Protein AF-A0ABD0W8D2-F1 (afdb_monomer)

Mean predicted aligned error: 16.8 Å

Foldseek 3Di:
DPPVQVVQWDQDPVRDIGGHPDDQVPFAKDWDWDAPDPPGDTDDDIDIDTDDDFDQKAKFKAFPVRHTDDDDPFWDWDDPDRQEIEIEGADDPVLAQGKMKMFIAGPNHTPDIDIDGDHDPPDDDDDDPDDDDDDDDDDDDDDDDDDDDPDPCVVVVVVVVVVVVVVCVVVVVVDDDDPDPPDDDHRHYYYHYDYD

Organism: Umbra pygmaea (NCBI:txid75934)

Solvent-accessible surface area (backbone atoms only — not comparable to full-atom values): 12872 Å² total; per-residue (Å²): 132,63,77,76,60,62,77,33,52,44,75,45,97,85,74,44,80,45,71,54,87,79,48,70,86,70,40,43,84,43,73,48,76,45,56,87,43,100,88,48,69,73,44,81,71,79,47,80,44,76,44,84,63,82,77,55,52,36,66,45,49,22,43,84,87,67,45,74,64,64,76,54,99,53,31,45,70,47,71,86,54,52,49,30,40,38,41,39,35,55,79,54,87,87,46,52,70,37,56,41,35,42,33,40,24,42,76,86,39,82,74,50,74,50,79,45,66,47,75,55,97,88,70,87,80,88,85,89,82,81,91,74,90,81,82,84,82,84,81,84,84,85,83,82,85,82,88,72,88,89,81,74,59,73,71,56,55,55,54,53,50,54,54,48,51,53,50,49,61,57,46,69,74,71,56,78,83,74,77,79,77,81,75,84,74,77,72,46,80,45,80,45,79,49,84,132

Sequence (196 aa):
MNSQRAGKLKVGSDCSLHVIDVSVEDAGLYTCKQYLTVDGPQYGGDANVYLSVLTNVSLLWVDEAGRKLQRDSRFQVTKTSYCDITLTVTLQREDNNRKWTCQLINNGNKETSIDYTFMGPGSTSSTATQDMPYTSTSYTVNNNVAELPISRIMLFVTLTIMVAIVTITTTMRNQPYKSLHSQAEACVIELQVLDE

Nearest PDB structures (foldseek):
  1a7b-assembly1_A  TM=8.077E-01  e=1.470E-02  Rattus norvegicus
  1cdc-assembly1_A  TM=7.759E-01  e=5.507E-02  Rattus norvegicus
  4wvr-assembly2_B  TM=5.125E-01  e=1.839E-01  Drosophila melanogaster
  4jkl-assembly1_A  TM=3.789E-01  e=3.880E-01  Streptococcus agalactiae 2603V/R
  6c13-assembly1_A  TM=3.216E-01  e=1.630E+00  Mus musculus

Radius of gyration: 26.93 Å; Cα contacts (8 Å, |Δi|>4): 222; chains: 1; bounding box: 54×66×57 Å

InterPro domains:
  IPR013783 Immunoglobulin-like fold [G3DSA:2.60.40.10] (1-61)
  IPR036179 Immunoglobulin-like domain superfamily [SSF48726] (11-53)

pLDDT: mean 73.12, std 20.44, range [26.45, 93.94]

Secondary structure (DSSP, 8-state):
--HHHHTTEEE-TTS-EEESS--GGG-EEEEE--BSSTTSPBPSPPEEEEEP---SEEEEEE-TTSPBP---SSEEEEEEETTEEEEEEE--GGGTT-EEEEEEEETTEEEEEEEEE---TT---------------PPP---------TTSSHHHHHHHHHHHHHHHHHHTTT----------PPPEEEEEEEP-

Structure (mmCIF, N/CA/C/O backbone):
data_AF-A0ABD0W8D2-F1
#
_entry.id   AF-A0ABD0W8D2-F1
#
loop_
_atom_site.group_PDB
_atom_site.id
_atom_site.type_symbol
_atom_site.label_atom_id
_atom_site.label_alt_id
_atom_site.label_comp_id
_atom_site.label_asym_id
_atom_site.label_entity_id
_atom_site.label_seq_id
_atom_site.pdbx_PDB_ins_code
_atom_site.Cartn_x
_atom_site.Cartn_y
_atom_site.Cartn_z
_atom_site.occupancy
_atom_site.B_iso_or_equiv
_atom_site.auth_seq_id
_atom_site.auth_comp_id
_atom_site.auth_asym_id
_atom_site.auth_atom_id
_atom_site.pdbx_PDB_model_num
ATOM 1 N N . MET A 1 1 ? -26.239 -0.070 16.180 1.00 48.75 1 MET A N 1
ATOM 2 C CA . MET A 1 1 ? -25.010 -0.828 15.852 1.00 48.75 1 MET A CA 1
ATOM 3 C C . MET A 1 1 ? -25.437 -2.242 15.485 1.00 48.75 1 MET A C 1
ATOM 5 O O . MET A 1 1 ? -26.190 -2.823 16.254 1.00 48.75 1 MET A O 1
ATOM 9 N N . ASN A 1 2 ? -25.086 -2.752 14.301 1.00 52.50 2 ASN A N 1
ATOM 10 C CA . ASN A 1 2 ? -25.491 -4.102 13.886 1.00 52.50 2 ASN A CA 1
ATOM 11 C C . ASN A 1 2 ? -24.820 -5.138 14.811 1.00 52.50 2 ASN A C 1
ATOM 13 O O . ASN A 1 2 ? -23.625 -5.015 15.081 1.00 52.50 2 ASN A O 1
ATOM 17 N N . SER A 1 3 ? -25.572 -6.116 15.324 1.00 59.72 3 SER A N 1
ATOM 18 C CA . SER A 1 3 ? -25.115 -7.056 16.366 1.00 59.72 3 SER A CA 1
ATOM 19 C C . SER A 1 3 ? -23.843 -7.820 15.967 1.00 59.72 3 SER A C 1
ATOM 21 O O . SER A 1 3 ? -22.984 -8.058 16.812 1.00 59.72 3 SER A O 1
ATOM 23 N N . GLN A 1 4 ? -23.659 -8.093 14.671 1.00 59.38 4 GLN A N 1
ATOM 24 C CA . GLN A 1 4 ? -22.452 -8.741 14.146 1.00 59.38 4 GLN A CA 1
ATOM 25 C C . GLN A 1 4 ? -21.186 -7.868 14.229 1.00 59.38 4 GLN A C 1
ATOM 27 O O . GLN A 1 4 ? -20.097 -8.394 14.439 1.00 59.38 4 GLN A O 1
ATOM 32 N N . ARG A 1 5 ? -21.307 -6.535 14.144 1.00 61.75 5 ARG A N 1
ATOM 33 C CA . ARG A 1 5 ? -20.157 -5.610 14.202 1.00 61.75 5 ARG A CA 1
ATOM 34 C C . ARG A 1 5 ? -19.599 -5.462 15.621 1.00 61.75 5 ARG A C 1
ATOM 36 O O . ARG A 1 5 ? -18.409 -5.229 15.794 1.00 61.75 5 ARG A O 1
ATOM 43 N N . ALA A 1 6 ? -20.444 -5.631 16.640 1.00 62.91 6 ALA A N 1
ATOM 44 C CA . ALA A 1 6 ? -20.042 -5.503 18.041 1.00 62.91 6 ALA A CA 1
ATOM 45 C C . ALA A 1 6 ? -19.114 -6.640 18.512 1.00 62.91 6 ALA A C 1
ATOM 47 O O . ALA A 1 6 ? -18.296 -6.420 19.395 1.00 62.91 6 ALA A O 1
ATOM 48 N N . GLY A 1 7 ? -19.201 -7.834 17.911 1.00 77.38 7 GLY A N 1
ATOM 49 C CA . GLY A 1 7 ? -18.345 -8.973 18.274 1.00 77.38 7 GLY A CA 1
ATOM 50 C C . GLY A 1 7 ? -16.909 -8.889 17.740 1.00 77.38 7 GLY A C 1
ATOM 51 O O . GLY A 1 7 ? -16.015 -9.536 18.283 1.00 77.38 7 GLY A O 1
ATOM 52 N N . LYS A 1 8 ? -16.681 -8.087 16.692 1.00 87.31 8 LYS A N 1
ATOM 53 C CA . LYS A 1 8 ? -15.384 -7.957 16.007 1.00 87.31 8 LYS A CA 1
ATOM 54 C C . LYS A 1 8 ? -14.502 -6.845 16.576 1.00 87.31 8 LYS A C 1
ATOM 56 O O . LYS A 1 8 ? -13.291 -6.874 16.384 1.00 87.31 8 LYS A O 1
ATOM 61 N N . LEU A 1 9 ? -15.095 -5.864 17.255 1.00 89.00 9 LEU A N 1
ATOM 62 C CA . LEU A 1 9 ? -14.401 -4.686 17.774 1.00 89.00 9 LEU A CA 1
ATOM 63 C C . LEU A 1 9 ? -14.100 -4.852 19.263 1.00 89.00 9 LEU A C 1
ATOM 65 O O . LEU A 1 9 ? -14.994 -5.160 20.050 1.00 89.00 9 LEU A O 1
ATOM 69 N N . LYS A 1 10 ? -12.851 -4.610 19.661 1.00 89.94 10 LYS A N 1
ATOM 70 C CA . LYS A 1 10 ? -12.428 -4.608 21.066 1.00 89.94 10 LYS A CA 1
ATOM 71 C C . LYS A 1 10 ? -11.557 -3.398 21.344 1.00 89.94 10 LYS A C 1
ATOM 73 O O . LYS A 1 10 ? -10.687 -3.079 20.545 1.00 89.94 10 LYS A O 1
ATOM 78 N N . VAL A 1 11 ? -11.767 -2.754 22.485 1.00 88.06 11 VAL A N 1
ATOM 79 C CA . VAL A 1 11 ? -10.873 -1.696 22.963 1.00 88.06 11 VAL A CA 1
ATOM 80 C C . VAL A 1 11 ? -9.887 -2.319 23.946 1.00 88.06 11 VAL A C 1
ATOM 82 O O . VAL A 1 11 ? -10.301 -2.979 24.901 1.00 88.06 11 VAL A O 1
ATOM 85 N N . GLY A 1 12 ? -8.596 -2.167 23.662 1.00 86.75 12 GLY A N 1
ATOM 86 C CA . GLY A 1 12 ? -7.497 -2.599 24.514 1.00 86.75 12 GLY A CA 1
ATOM 87 C C . GLY A 1 12 ? -7.351 -1.713 25.751 1.00 86.75 12 GLY A C 1
ATOM 88 O O . GLY A 1 12 ? -7.863 -0.595 25.813 1.00 86.75 12 GLY A O 1
ATOM 89 N N . SER A 1 13 ? -6.628 -2.206 26.756 1.00 87.12 13 SER A N 1
ATOM 90 C CA . SER A 1 13 ? -6.343 -1.450 27.986 1.00 87.12 13 SER A CA 1
ATOM 91 C C . SER A 1 13 ? -5.437 -0.235 27.759 1.00 87.12 13 SER A C 1
ATOM 93 O O . SER A 1 13 ? -5.390 0.659 28.595 1.00 87.12 13 SER A O 1
ATOM 95 N N . ASP A 1 14 ? -4.714 -0.212 26.642 1.00 86.62 14 ASP A N 1
ATOM 96 C CA . ASP A 1 14 ? -3.885 0.893 26.155 1.00 86.62 14 ASP A CA 1
ATOM 97 C C . ASP A 1 14 ? -4.671 1.886 25.275 1.00 86.62 14 ASP A C 1
ATOM 99 O O . ASP A 1 14 ? -4.074 2.723 24.602 1.00 86.62 14 ASP A O 1
ATOM 103 N N . CYS A 1 15 ? -6.006 1.791 25.265 1.00 81.50 15 CYS A N 1
ATOM 104 C CA . CYS A 1 15 ? -6.906 2.579 24.420 1.00 81.50 15 CYS A CA 1
ATOM 105 C C . CYS A 1 15 ? -6.742 2.330 22.910 1.00 81.50 15 CYS A C 1
ATOM 107 O O . CYS A 1 15 ? -7.216 3.132 22.101 1.00 81.50 15 CYS A O 1
ATOM 109 N N . SER A 1 16 ? -6.122 1.219 22.507 1.00 87.81 16 SER A N 1
ATOM 110 C CA . SER A 1 16 ? -6.095 0.804 21.105 1.00 87.81 16 SER A CA 1
ATOM 111 C C . SER A 1 16 ? -7.428 0.169 20.687 1.00 87.81 16 SER A C 1
ATOM 113 O O . SER A 1 16 ? -8.085 -0.530 21.460 1.00 87.81 16 SER A O 1
ATOM 115 N N . LEU A 1 17 ? -7.865 0.419 19.450 1.00 89.62 17 LEU A N 1
ATOM 116 C CA . LEU A 1 17 ? -9.017 -0.269 18.867 1.00 89.62 17 LEU A CA 1
ATOM 117 C C . LEU A 1 17 ? -8.529 -1.472 18.059 1.00 89.62 17 LEU A C 1
ATOM 119 O O . LEU A 1 17 ? -7.909 -1.319 17.010 1.00 89.62 17 LEU A O 1
ATOM 123 N N . HIS A 1 18 ? -8.864 -2.670 18.519 1.00 91.06 18 HIS A N 1
ATOM 124 C CA . HIS A 1 18 ? -8.633 -3.913 17.800 1.00 91.06 18 HIS A CA 1
ATOM 125 C C . HIS A 1 18 ? -9.859 -4.277 16.962 1.00 91.06 18 HIS A C 1
ATOM 127 O O . HIS A 1 18 ? -10.974 -4.388 17.480 1.00 91.06 18 HIS A O 1
ATOM 133 N N . VAL A 1 19 ? -9.636 -4.520 15.672 1.00 90.94 19 VAL A N 1
ATOM 134 C CA . VAL A 1 19 ? -10.636 -5.053 14.741 1.00 90.94 19 VAL A CA 1
ATOM 135 C C . VAL A 1 19 ? -10.224 -6.477 14.379 1.00 90.94 19 VAL A C 1
ATOM 137 O O . VAL A 1 19 ? -9.160 -6.692 13.806 1.00 90.94 19 VAL A O 1
ATOM 140 N N . ILE A 1 20 ? -11.037 -7.457 14.761 1.00 89.69 20 ILE A N 1
ATOM 141 C CA . ILE A 1 20 ? -10.780 -8.883 14.532 1.00 89.69 20 ILE A CA 1
ATOM 142 C C . ILE A 1 20 ? -11.425 -9.297 13.208 1.00 89.69 20 ILE A C 1
ATOM 144 O O . ILE A 1 20 ? -12.552 -8.889 12.928 1.00 89.69 20 ILE A O 1
ATOM 148 N N . ASP A 1 21 ? -10.723 -10.117 12.420 1.00 86.88 21 ASP A N 1
ATOM 149 C CA . ASP A 1 21 ? -1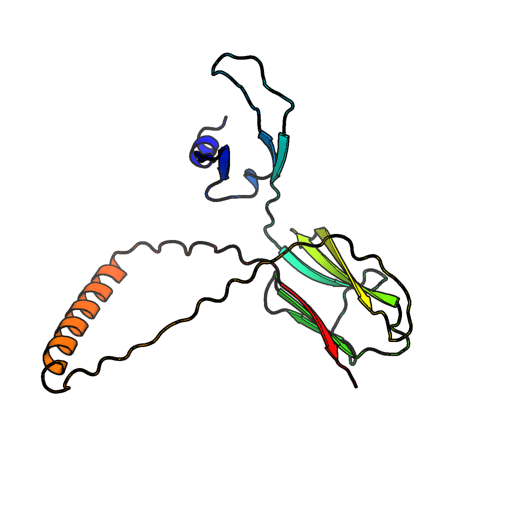1.178 -10.636 11.122 1.00 86.88 21 ASP A CA 1
ATOM 150 C C . ASP A 1 21 ? -11.655 -9.521 10.177 1.00 86.88 21 ASP A C 1
ATOM 152 O O . ASP A 1 21 ? -12.814 -9.468 9.752 1.00 86.88 21 ASP A O 1
ATOM 156 N N . VAL A 1 22 ? -10.748 -8.581 9.896 1.00 87.62 22 VAL A N 1
ATOM 157 C CA . VAL A 1 22 ? -11.005 -7.396 9.068 1.00 87.62 22 VAL A CA 1
ATOM 158 C C . VAL A 1 22 ? -11.510 -7.793 7.677 1.00 87.62 22 VAL A C 1
ATOM 160 O O . VAL A 1 22 ? -10.933 -8.642 7.002 1.00 87.62 22 VAL A O 1
ATOM 163 N N . SER A 1 23 ? -12.581 -7.137 7.237 1.00 87.69 23 SER A N 1
ATOM 164 C CA . SER A 1 23 ? -13.208 -7.297 5.924 1.00 87.69 23 SER A CA 1
ATOM 165 C C . SER A 1 23 ? -13.458 -5.938 5.267 1.00 87.69 23 SER A C 1
ATOM 167 O O . SER A 1 23 ? -13.378 -4.900 5.922 1.00 87.69 23 SER A O 1
ATOM 169 N N . VAL A 1 24 ? -13.814 -5.926 3.980 1.00 87.56 24 VAL A N 1
ATOM 170 C CA . VAL A 1 24 ? -14.140 -4.679 3.258 1.00 87.56 24 VAL A CA 1
ATOM 171 C C . VAL A 1 24 ? -15.301 -3.899 3.879 1.00 87.56 24 VAL A C 1
ATOM 173 O O . VAL A 1 24 ? -15.361 -2.685 3.729 1.00 87.56 24 VAL A O 1
ATOM 176 N N . GLU A 1 25 ? -16.197 -4.570 4.606 1.00 87.94 25 GLU A N 1
ATOM 177 C CA . GLU A 1 25 ? -17.323 -3.932 5.300 1.00 87.94 25 GLU A CA 1
ATOM 178 C C . GLU A 1 25 ? -16.893 -3.167 6.558 1.00 87.94 25 GLU A C 1
ATOM 180 O O . GLU A 1 25 ? -17.631 -2.316 7.057 1.00 87.94 25 GLU A O 1
ATOM 185 N N . ASP A 1 26 ? -15.702 -3.465 7.083 1.00 89.56 26 ASP A N 1
ATOM 186 C CA . ASP A 1 26 ? -15.136 -2.761 8.230 1.00 89.56 26 ASP A CA 1
ATOM 187 C C . ASP A 1 26 ? -14.426 -1.466 7.807 1.00 89.56 26 ASP A C 1
ATOM 189 O O . ASP A 1 26 ? -14.161 -0.616 8.653 1.00 89.56 26 ASP A O 1
ATOM 193 N N . ALA A 1 27 ? -14.144 -1.283 6.512 1.00 90.00 27 ALA A N 1
ATOM 194 C CA . ALA A 1 27 ? -13.516 -0.070 6.005 1.00 90.00 27 ALA A CA 1
ATOM 195 C C . ALA A 1 27 ? -14.369 1.178 6.292 1.00 90.00 27 ALA A C 1
ATOM 197 O O . ALA A 1 27 ? -15.602 1.153 6.238 1.00 90.00 27 ALA A O 1
ATOM 198 N N . GLY A 1 28 ? -13.703 2.295 6.575 1.00 91.62 28 GLY A N 1
ATOM 199 C CA . GLY A 1 28 ? -14.356 3.579 6.804 1.00 91.62 28 GLY A CA 1
ATOM 200 C C . GLY A 1 28 ? -13.763 4.385 7.952 1.00 91.62 28 GLY A C 1
ATOM 201 O O . GLY A 1 28 ? -12.664 4.123 8.438 1.00 91.62 28 GLY A O 1
ATOM 202 N N . LEU A 1 29 ? -14.511 5.410 8.364 1.00 92.62 29 LEU A N 1
ATOM 203 C CA . LEU A 1 29 ? -14.107 6.336 9.414 1.00 92.62 29 LEU A CA 1
ATOM 204 C C . LEU A 1 29 ? -14.389 5.758 10.805 1.00 92.62 29 LEU A C 1
ATOM 206 O O . LEU A 1 29 ? -15.529 5.445 11.152 1.00 92.62 29 LEU A O 1
ATOM 210 N N . TYR A 1 30 ? -13.340 5.706 11.612 1.00 91.50 30 TYR A N 1
ATOM 211 C CA . TYR A 1 30 ? -13.368 5.455 13.040 1.00 91.50 30 TYR A CA 1
ATOM 212 C C . TYR A 1 30 ? -13.057 6.757 13.771 1.00 91.50 30 TYR A C 1
ATOM 214 O O . TYR A 1 30 ? -12.136 7.483 13.404 1.00 91.50 30 TYR A O 1
ATOM 222 N N . THR A 1 31 ? -13.816 7.050 14.820 1.00 89.75 31 THR A N 1
ATOM 223 C CA . THR A 1 31 ? -13.626 8.262 15.620 1.00 89.75 31 THR A CA 1
ATOM 224 C C . THR A 1 31 ? -13.304 7.870 17.048 1.00 89.75 31 THR A C 1
ATOM 226 O O . THR A 1 31 ? -14.096 7.201 17.713 1.00 89.75 31 THR A O 1
ATOM 229 N N . CYS A 1 32 ? -12.140 8.300 17.519 1.00 88.50 32 CYS A N 1
ATOM 230 C CA . CYS A 1 32 ? -11.761 8.218 18.915 1.00 88.50 32 CYS A CA 1
ATOM 231 C C . CYS A 1 32 ? -12.290 9.454 19.645 1.00 88.50 32 CYS A C 1
ATOM 233 O O . CYS A 1 32 ? -12.019 10.590 19.245 1.00 88.50 32 CYS A O 1
ATOM 235 N N . LYS A 1 33 ? -13.054 9.206 20.710 1.00 87.75 33 LYS A N 1
ATOM 236 C CA . LYS A 1 33 ? -13.604 10.230 21.598 1.00 87.75 33 LYS A CA 1
ATOM 237 C C . LYS A 1 33 ? -13.066 10.011 22.994 1.00 87.75 33 LYS A C 1
ATOM 239 O O . LYS A 1 33 ? -13.101 8.888 23.495 1.00 87.75 33 LYS A O 1
ATOM 244 N N . GLN A 1 34 ? -12.601 11.082 23.619 1.00 86.50 34 GLN A N 1
ATOM 245 C CA . GLN A 1 34 ? -12.026 11.026 24.951 1.00 86.50 34 GLN A CA 1
ATOM 246 C C . GLN A 1 34 ? -12.951 11.702 25.961 1.00 86.50 34 GLN A C 1
ATOM 248 O O . GLN A 1 34 ? -13.493 12.776 25.712 1.00 86.50 34 GLN A O 1
ATOM 253 N N . TYR A 1 35 ? -13.107 11.072 27.120 1.00 87.62 35 TYR A N 1
ATOM 254 C CA . TYR A 1 35 ? -13.871 11.587 28.253 1.00 87.62 35 TYR A CA 1
ATOM 255 C C . TYR A 1 35 ? -13.002 11.444 29.505 1.00 87.62 35 TYR A C 1
ATOM 257 O O . TYR A 1 35 ? -12.370 10.405 29.694 1.00 87.62 35 TYR A O 1
ATOM 265 N N . LEU A 1 36 ? -12.929 12.481 30.346 1.00 85.19 36 LEU A N 1
ATOM 266 C CA . LEU A 1 36 ? -12.156 12.421 31.600 1.00 85.19 36 LEU A CA 1
ATOM 267 C C . LEU A 1 36 ? -12.892 11.667 32.713 1.00 85.19 36 LEU A C 1
ATOM 269 O O . LEU A 1 36 ? -12.264 11.143 33.629 1.00 85.19 36 LEU A O 1
ATOM 273 N N . THR A 1 37 ? -14.219 11.629 32.647 1.00 87.56 37 THR A N 1
ATOM 274 C CA . THR A 1 37 ? -15.085 10.930 33.597 1.00 87.56 37 THR A CA 1
ATOM 275 C C . THR A 1 37 ? -16.225 10.259 32.835 1.00 87.56 37 THR A C 1
ATOM 277 O O . THR A 1 37 ? -16.571 10.692 31.737 1.00 87.56 37 THR A O 1
ATOM 280 N N . VAL A 1 38 ? -16.797 9.193 33.406 1.00 81.06 38 VAL A N 1
ATOM 281 C CA . VAL A 1 38 ? -17.815 8.338 32.753 1.00 81.06 38 VAL A CA 1
ATOM 282 C C . VAL A 1 38 ? -19.032 9.137 32.266 1.00 81.06 38 VAL A C 1
ATOM 284 O O . VAL A 1 38 ? -19.571 8.831 31.209 1.00 81.06 38 VAL A O 1
ATOM 287 N N . ASP A 1 39 ? -19.378 10.212 32.977 1.00 86.38 39 ASP A N 1
ATOM 288 C CA . ASP A 1 39 ? -20.495 11.111 32.656 1.00 86.38 39 ASP A CA 1
ATOM 289 C C . ASP A 1 39 ? -20.032 12.555 32.380 1.00 86.38 39 ASP A C 1
ATOM 291 O O . ASP A 1 39 ? -20.810 13.509 32.438 1.00 86.38 39 ASP A O 1
ATOM 295 N N . GLY A 1 40 ? -18.730 12.741 32.152 1.00 84.94 40 GLY A N 1
ATOM 296 C CA . GLY A 1 40 ? -18.133 14.050 31.927 1.00 84.94 40 GLY A CA 1
ATOM 297 C C . GLY A 1 40 ? -18.384 14.588 30.522 1.00 84.94 40 GLY A C 1
ATOM 298 O O . GLY A 1 40 ? -18.694 13.829 29.600 1.00 84.94 40 GLY A O 1
ATOM 299 N N . PRO A 1 41 ? -18.192 15.902 30.315 1.00 87.62 41 PRO A N 1
ATOM 300 C CA . PRO A 1 41 ? -18.118 16.434 28.966 1.00 87.62 41 PRO A CA 1
ATOM 301 C C . PRO A 1 41 ? -16.942 15.794 28.221 1.00 87.62 41 PRO A C 1
ATOM 303 O O . PRO A 1 41 ? -15.952 15.357 28.818 1.00 87.62 41 PRO A O 1
ATOM 306 N N . GLN A 1 42 ? -17.053 15.769 26.896 1.00 88.81 42 GLN A N 1
ATOM 307 C CA . GLN A 1 42 ? -15.960 15.338 26.043 1.00 88.81 42 GLN A CA 1
ATOM 308 C C . GLN A 1 42 ? -14.704 16.169 26.332 1.00 88.81 42 GLN A C 1
ATOM 310 O O . GLN A 1 42 ? -14.758 17.393 26.471 1.00 88.81 42 GLN A O 1
ATOM 315 N N . TYR A 1 43 ? -13.573 15.483 26.426 1.00 88.69 43 TYR A N 1
ATOM 316 C CA . TYR A 1 43 ? -12.272 16.083 26.638 1.00 88.69 43 TYR A CA 1
ATOM 317 C C . TYR A 1 43 ? -11.512 16.157 25.320 1.00 88.69 43 TYR A C 1
ATOM 319 O O . TYR A 1 43 ? -11.230 15.137 24.698 1.00 88.69 43 TYR A O 1
ATOM 327 N N . GLY A 1 44 ? -11.175 17.376 24.903 1.00 88.06 44 GLY A N 1
ATOM 328 C CA . GLY A 1 44 ? -10.477 17.610 23.643 1.00 88.06 44 GLY A CA 1
ATOM 329 C C . GLY A 1 44 ? -11.347 17.372 22.404 1.00 88.06 44 GLY A C 1
ATOM 330 O O . GLY A 1 44 ? -12.572 17.275 22.476 1.00 88.06 44 GLY A O 1
ATOM 331 N N . GLY A 1 45 ? -10.691 17.342 21.244 1.00 88.81 45 GLY A N 1
ATOM 332 C CA . GLY A 1 45 ? -11.338 17.101 19.955 1.00 88.81 45 GLY A CA 1
ATOM 333 C C . GLY A 1 45 ? -11.464 15.616 19.615 1.00 88.81 45 GLY A C 1
ATOM 334 O O . GLY A 1 45 ? -10.798 14.768 20.206 1.00 88.81 45 GLY A O 1
ATOM 335 N N . ASP A 1 46 ? -12.303 15.319 18.626 1.00 92.62 46 ASP A N 1
ATOM 336 C CA . ASP A 1 46 ? -12.388 13.994 18.010 1.00 92.62 46 ASP A CA 1
ATOM 337 C C . ASP A 1 46 ? -11.097 13.689 17.228 1.00 92.62 46 ASP A C 1
ATOM 339 O O . ASP A 1 46 ? -10.638 14.511 16.429 1.00 92.62 46 ASP A O 1
ATOM 343 N N . ALA A 1 47 ? -10.537 12.491 17.415 1.00 89.25 47 ALA A N 1
ATOM 344 C CA . ALA A 1 47 ? -9.448 11.985 16.582 1.00 89.25 47 ALA A CA 1
ATOM 345 C C . ALA A 1 47 ? -9.999 10.989 15.556 1.00 89.25 47 ALA A C 1
ATOM 347 O O . ALA A 1 47 ? -10.531 9.934 15.902 1.00 89.25 47 ALA A O 1
ATOM 348 N N . ASN A 1 48 ? -9.876 11.340 14.279 1.00 91.19 48 ASN A N 1
ATOM 349 C CA . ASN A 1 48 ? -10.413 10.573 13.162 1.00 91.19 48 ASN A CA 1
ATOM 350 C C . ASN A 1 48 ? -9.344 9.650 12.568 1.00 91.19 48 ASN A C 1
ATOM 352 O O . ASN A 1 48 ? -8.253 10.099 12.226 1.00 91.19 48 ASN A O 1
ATOM 356 N N . VAL A 1 49 ? -9.681 8.371 12.409 1.00 91.31 49 VAL A N 1
ATOM 357 C CA . VAL A 1 49 ? -8.831 7.330 11.821 1.00 91.31 49 VAL A CA 1
ATOM 358 C C . VAL A 1 49 ? -9.601 6.668 10.687 1.00 91.31 49 VAL A C 1
ATOM 360 O O . VAL A 1 49 ? -10.708 6.179 10.891 1.00 91.31 49 VAL A O 1
ATOM 363 N N . TYR A 1 50 ? -9.035 6.648 9.484 1.00 91.75 50 TYR A N 1
ATOM 364 C CA . TYR A 1 50 ? -9.656 5.984 8.342 1.00 91.75 50 TYR A CA 1
ATOM 365 C C . TYR A 1 50 ? -9.024 4.610 8.127 1.00 91.75 50 TYR A C 1
ATOM 367 O O . TYR A 1 50 ? -7.814 4.508 7.933 1.00 91.75 50 TYR A O 1
ATOM 375 N N . LEU A 1 51 ? -9.840 3.557 8.168 1.00 90.69 51 LEU A N 1
ATOM 376 C CA . LEU A 1 51 ? -9.415 2.202 7.839 1.00 90.69 51 LEU A CA 1
ATOM 377 C C . LEU A 1 51 ? -9.719 1.923 6.367 1.00 90.69 51 LEU A C 1
ATOM 379 O O . LEU A 1 51 ? -10.885 1.865 5.976 1.00 90.69 51 LEU A O 1
ATOM 383 N N . SER A 1 52 ? -8.671 1.686 5.583 1.00 87.56 52 SER A N 1
ATOM 384 C CA . SER A 1 52 ? -8.781 1.165 4.220 1.00 87.56 52 SER A CA 1
ATOM 385 C C . SER A 1 52 ? -8.444 -0.322 4.207 1.00 87.56 52 SER A C 1
ATOM 387 O O . SER A 1 52 ? -7.435 -0.739 4.772 1.00 87.56 52 SER A O 1
ATOM 389 N N . VAL A 1 53 ? -9.273 -1.123 3.535 1.00 87.06 53 VAL A N 1
ATOM 390 C CA . VAL A 1 53 ? -9.044 -2.562 3.356 1.00 87.06 53 VAL A CA 1
ATOM 391 C C . VAL A 1 53 ? -8.838 -2.838 1.875 1.00 87.06 53 VAL A C 1
ATOM 393 O O . VAL A 1 53 ? -9.732 -2.617 1.057 1.00 87.06 53 VAL A O 1
ATOM 396 N N . LEU A 1 54 ? -7.644 -3.313 1.531 1.00 85.69 54 LEU A N 1
ATOM 397 C CA . LEU A 1 54 ? -7.280 -3.665 0.163 1.00 85.69 54 LEU A CA 1
ATOM 398 C C . LEU A 1 54 ? -7.529 -5.162 -0.058 1.00 85.69 54 LEU A C 1
ATOM 400 O O . LEU A 1 54 ? -7.277 -5.966 0.836 1.00 85.69 54 LEU A O 1
ATOM 404 N N . THR A 1 55 ? -8.037 -5.541 -1.232 1.00 83.75 55 THR A N 1
ATOM 405 C CA . THR A 1 55 ? -8.427 -6.940 -1.512 1.00 83.75 55 THR A CA 1
ATOM 406 C C . THR A 1 55 ? -7.733 -7.488 -2.746 1.00 83.75 55 THR A C 1
ATOM 408 O O . THR A 1 55 ? -6.844 -8.325 -2.627 1.00 83.75 55 THR A O 1
ATOM 411 N N . ASN A 1 56 ? -8.081 -7.001 -3.937 1.00 84.94 56 ASN A N 1
ATOM 412 C CA . ASN A 1 56 ? -7.407 -7.386 -5.174 1.00 84.94 56 ASN A CA 1
ATOM 413 C C . ASN A 1 56 ? -6.247 -6.425 -5.453 1.00 84.94 56 ASN A C 1
ATOM 415 O O . ASN A 1 56 ? -6.330 -5.555 -6.325 1.00 84.94 56 ASN A O 1
ATOM 419 N N . VAL A 1 57 ? -5.203 -6.541 -4.632 1.00 87.81 57 VAL A N 1
ATOM 420 C CA . VAL A 1 57 ? -3.987 -5.738 -4.762 1.00 87.81 57 VAL A CA 1
ATOM 421 C C . VAL A 1 57 ? -3.151 -6.270 -5.912 1.00 87.81 57 VAL A C 1
ATOM 423 O O . VAL A 1 57 ? -2.951 -7.471 -6.048 1.00 87.81 57 VAL A O 1
ATOM 426 N N . SER A 1 58 ? -2.609 -5.377 -6.727 1.00 90.19 58 SER A N 1
ATOM 427 C CA . SER A 1 58 ? -1.560 -5.717 -7.672 1.00 90.19 58 SER A CA 1
ATOM 428 C C . SER A 1 58 ? -0.583 -4.561 -7.830 1.00 90.19 58 SER A C 1
ATOM 430 O O . SER A 1 58 ? -0.986 -3.405 -7.917 1.00 90.19 58 SER A O 1
ATOM 432 N N . LEU A 1 59 ? 0.708 -4.877 -7.881 1.00 92.50 59 LEU A N 1
ATOM 433 C CA . LEU A 1 59 ? 1.740 -3.886 -8.174 1.00 92.50 59 LEU A CA 1
ATOM 434 C C . LEU A 1 59 ? 2.071 -3.832 -9.669 1.00 92.50 59 LEU A C 1
ATOM 436 O O . LEU A 1 59 ? 2.006 -4.860 -10.368 1.00 92.50 59 LEU A O 1
ATOM 440 N N . LEU A 1 60 ? 2.427 -2.631 -10.137 1.00 93.00 60 LEU A N 1
ATOM 441 C CA . LEU A 1 60 ? 2.772 -2.335 -11.524 1.00 93.00 60 LEU A CA 1
ATOM 442 C C . LEU A 1 60 ? 3.825 -1.226 -11.639 1.00 93.00 60 LEU A C 1
ATOM 444 O O . LEU A 1 60 ? 3.610 -0.121 -11.155 1.00 93.00 60 LEU A O 1
ATOM 448 N N . TRP A 1 61 ? 4.900 -1.481 -12.384 1.00 93.81 61 TRP A N 1
ATOM 449 C CA . TRP A 1 61 ? 5.839 -0.440 -12.802 1.00 93.81 61 TRP A CA 1
ATOM 450 C C . TRP A 1 61 ? 5.357 0.277 -14.065 1.00 93.81 61 TRP A C 1
ATOM 452 O O . TRP A 1 61 ? 4.930 -0.370 -15.029 1.00 93.81 61 TRP A O 1
ATOM 462 N N . VAL A 1 62 ? 5.448 1.605 -14.076 1.00 92.50 62 VAL A N 1
ATOM 463 C CA . VAL A 1 62 ? 5.101 2.452 -15.222 1.00 92.50 62 VAL A CA 1
ATOM 464 C C . VAL A 1 62 ? 6.213 3.448 -15.551 1.00 92.50 62 VAL A C 1
ATOM 466 O O . VAL A 1 62 ? 7.026 3.799 -14.694 1.00 92.50 62 VAL A O 1
ATOM 469 N N . ASP A 1 63 ? 6.245 3.881 -16.811 1.00 87.06 63 ASP A N 1
ATOM 47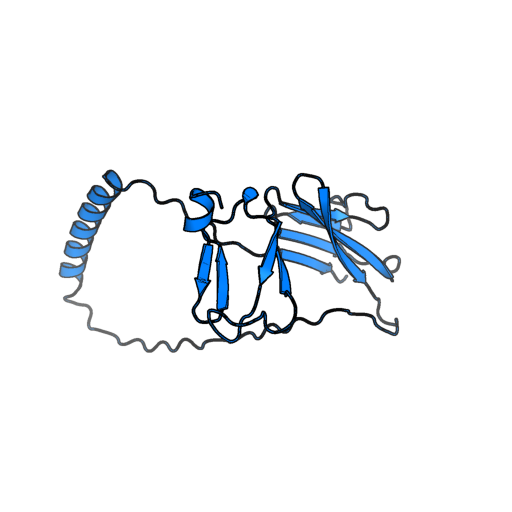0 C CA . ASP A 1 63 ? 7.118 4.953 -17.289 1.00 87.06 63 ASP A CA 1
ATOM 471 C C . ASP A 1 63 ? 6.550 6.351 -16.972 1.00 87.06 63 ASP A C 1
ATOM 473 O O . ASP A 1 63 ? 5.470 6.494 -16.394 1.00 87.06 63 ASP A O 1
ATOM 477 N N . GLU A 1 64 ? 7.265 7.401 -17.380 1.00 86.06 64 GLU A N 1
ATOM 478 C CA . GLU A 1 64 ? 6.856 8.800 -17.174 1.00 86.06 64 GLU A CA 1
ATOM 479 C C . GLU A 1 64 ? 5.526 9.159 -17.855 1.00 86.06 64 GLU A C 1
ATOM 481 O O . GLU A 1 64 ? 4.807 10.040 -17.386 1.00 86.06 64 GLU A O 1
ATOM 486 N N . ALA A 1 65 ? 5.164 8.452 -18.929 1.00 86.50 65 ALA A N 1
ATOM 487 C CA . ALA A 1 65 ? 3.881 8.606 -19.609 1.00 86.50 65 ALA A CA 1
ATOM 488 C C . ALA A 1 65 ? 2.757 7.784 -18.944 1.00 86.50 65 ALA A C 1
ATOM 490 O O . ALA A 1 65 ? 1.631 7.759 -19.442 1.00 86.50 65 ALA A O 1
ATOM 491 N N . GLY A 1 66 ? 3.044 7.091 -17.836 1.00 86.00 66 GLY A N 1
ATOM 492 C CA . GLY A 1 66 ? 2.104 6.224 -17.130 1.00 86.00 66 GLY A CA 1
ATOM 493 C C . GLY A 1 66 ? 1.828 4.902 -17.848 1.00 86.00 66 GLY A C 1
ATOM 494 O O . GLY A 1 66 ? 0.873 4.204 -17.505 1.00 86.00 66 GLY A O 1
ATOM 495 N N . ARG A 1 67 ? 2.637 4.535 -18.846 1.00 88.44 67 ARG A N 1
ATOM 496 C CA . ARG A 1 67 ? 2.495 3.272 -19.575 1.00 88.44 67 ARG A CA 1
ATOM 497 C C . ARG A 1 67 ? 3.190 2.166 -18.801 1.00 88.44 67 ARG A C 1
ATOM 499 O O . ARG A 1 67 ? 4.292 2.348 -18.291 1.00 88.44 67 ARG A O 1
ATOM 506 N N . LYS A 1 68 ? 2.560 0.993 -18.749 1.00 89.88 68 LYS A N 1
ATOM 507 C CA . LYS A 1 68 ? 3.131 -0.207 -18.129 1.00 89.88 68 LYS A CA 1
ATOM 508 C C . LYS A 1 68 ? 4.515 -0.506 -18.708 1.00 89.88 68 LYS A C 1
ATOM 510 O O . LYS A 1 68 ? 4.630 -0.758 -19.908 1.00 89.88 68 LYS A O 1
ATOM 515 N N . LEU A 1 69 ? 5.524 -0.562 -17.842 1.00 89.38 69 LEU A N 1
ATOM 516 C CA . LEU A 1 69 ? 6.833 -1.085 -18.207 1.00 89.38 69 LEU A CA 1
ATOM 517 C C . LEU A 1 69 ? 6.699 -2.586 -18.484 1.00 89.38 69 LEU A C 1
ATOM 519 O O . LEU A 1 69 ? 6.150 -3.347 -17.682 1.00 89.38 69 LEU A O 1
ATOM 523 N N . GLN A 1 70 ? 7.161 -3.000 -19.658 1.00 81.75 70 GLN A N 1
ATOM 524 C CA . GLN A 1 70 ? 7.256 -4.402 -20.048 1.00 81.75 70 GLN A CA 1
ATOM 525 C C . GLN A 1 70 ? 8.723 -4.817 -20.118 1.00 81.75 70 GLN A C 1
ATOM 527 O O . GLN A 1 70 ? 9.613 -3.968 -20.119 1.00 81.75 70 GLN A O 1
ATOM 532 N N . ARG A 1 71 ? 8.965 -6.132 -20.153 1.00 79.81 71 ARG A N 1
ATOM 533 C CA . ARG A 1 71 ? 10.315 -6.668 -20.325 1.00 79.81 71 ARG A CA 1
ATOM 534 C C . ARG A 1 71 ? 10.888 -6.171 -21.655 1.00 79.81 71 ARG A C 1
ATOM 536 O O . ARG A 1 71 ? 10.290 -6.396 -22.703 1.00 79.81 71 ARG A O 1
ATOM 543 N N . ASP A 1 72 ? 12.053 -5.553 -21.576 1.00 78.25 72 ASP A N 1
ATOM 544 C CA . ASP A 1 72 ? 12.860 -5.077 -22.698 1.00 78.25 72 ASP A CA 1
ATOM 545 C C . ASP A 1 72 ? 14.312 -5.544 -22.465 1.00 78.25 72 ASP A C 1
ATOM 547 O O . ASP A 1 72 ? 14.641 -6.116 -21.428 1.00 78.25 72 ASP A O 1
ATOM 551 N N . SER A 1 73 ? 15.192 -5.293 -23.421 1.00 75.25 73 SER A N 1
ATOM 552 C CA . SER A 1 73 ? 16.644 -5.429 -23.327 1.00 75.25 73 SER A CA 1
ATOM 553 C C . SER A 1 73 ? 17.262 -4.722 -22.108 1.00 75.25 73 SER A C 1
ATOM 555 O O . SER A 1 73 ? 18.175 -5.278 -21.509 1.00 75.25 73 SER A O 1
ATOM 557 N N . ARG A 1 74 ? 16.758 -3.542 -21.704 1.00 84.06 74 ARG A N 1
ATOM 558 C CA . ARG A 1 74 ? 17.304 -2.733 -20.584 1.00 84.06 74 ARG A CA 1
ATOM 559 C C . ARG A 1 74 ? 16.529 -2.825 -19.271 1.00 84.06 74 ARG A C 1
ATOM 561 O O . ARG A 1 74 ? 17.000 -2.343 -18.243 1.00 84.06 74 ARG A O 1
ATOM 568 N N . PHE A 1 75 ? 15.319 -3.379 -19.320 1.00 87.75 75 PHE A N 1
ATOM 569 C CA . PHE A 1 75 ? 14.400 -3.424 -18.189 1.00 87.75 75 PHE A CA 1
ATOM 570 C C . PHE A 1 75 ? 13.906 -4.848 -17.984 1.00 87.75 75 PHE A C 1
ATOM 572 O O . PHE A 1 75 ? 13.299 -5.447 -18.876 1.00 87.75 75 PHE A O 1
ATOM 579 N N . GLN A 1 76 ? 14.073 -5.363 -16.774 1.00 89.38 76 GLN A N 1
ATOM 580 C CA . GLN A 1 76 ? 13.467 -6.617 -16.366 1.00 89.38 76 GLN A CA 1
ATOM 581 C C . GLN A 1 76 ? 12.490 -6.352 -15.227 1.00 89.38 76 GLN A C 1
ATOM 583 O O . GLN A 1 76 ? 12.880 -5.986 -14.126 1.00 89.38 76 GLN A O 1
ATOM 588 N N . VAL A 1 77 ? 1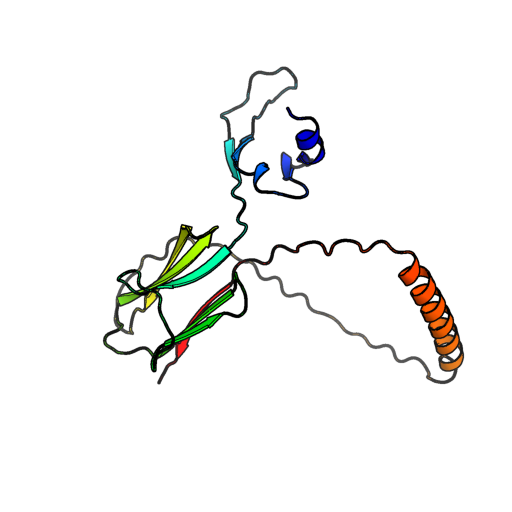1.202 -6.547 -15.504 1.00 91.56 77 VAL A N 1
ATOM 589 C CA . VAL A 1 77 ? 10.171 -6.552 -14.466 1.00 91.56 77 VAL A CA 1
ATOM 590 C C . VAL A 1 77 ? 9.952 -7.992 -14.025 1.00 91.56 77 VAL A C 1
ATOM 592 O O . VAL A 1 77 ? 9.542 -8.836 -14.832 1.00 91.56 77 VAL A O 1
ATOM 595 N N . THR A 1 78 ? 10.200 -8.255 -12.749 1.00 90.88 78 THR A N 1
ATOM 596 C CA . THR A 1 78 ? 9.980 -9.549 -12.105 1.00 90.88 78 THR A CA 1
ATOM 597 C C . THR A 1 78 ? 8.871 -9.397 -11.079 1.00 90.88 78 THR A C 1
ATOM 599 O O . THR A 1 78 ? 8.883 -8.484 -10.260 1.00 90.88 78 THR A O 1
ATOM 602 N N . LYS A 1 79 ? 7.874 -10.278 -11.151 1.00 90.69 79 LYS A N 1
ATOM 603 C CA . LYS A 1 79 ? 6.730 -10.285 -10.241 1.00 90.69 79 LYS A CA 1
ATOM 604 C C . LYS A 1 79 ? 6.596 -11.675 -9.639 1.00 90.69 79 LYS A C 1
ATOM 606 O O . LYS A 1 79 ? 6.320 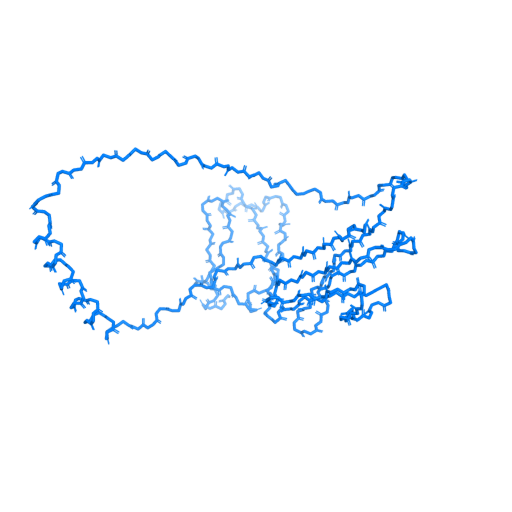-12.628 -10.365 1.00 90.69 79 LYS A O 1
ATOM 611 N N . THR A 1 80 ? 6.824 -11.774 -8.339 1.00 87.50 80 THR A N 1
ATOM 612 C CA . THR A 1 80 ? 6.825 -13.024 -7.558 1.00 87.50 80 THR A CA 1
ATOM 613 C C . THR A 1 80 ? 5.476 -13.258 -6.883 1.00 87.50 80 THR A C 1
ATOM 615 O O . THR A 1 80 ? 5.036 -14.401 -6.772 1.00 87.50 80 THR A O 1
ATOM 618 N N . SER A 1 81 ? 4.773 -12.189 -6.498 1.00 88.31 81 SER A N 1
ATOM 619 C CA . SER A 1 81 ? 3.427 -12.249 -5.924 1.00 88.31 81 SER A CA 1
ATOM 620 C C . SER A 1 81 ? 2.555 -11.074 -6.388 1.00 88.31 81 SER A C 1
ATOM 622 O O . SER A 1 81 ? 2.924 -10.277 -7.252 1.00 88.31 81 SER A O 1
ATOM 624 N N . TYR A 1 82 ? 1.347 -10.954 -5.840 1.00 85.44 82 TYR A N 1
ATOM 625 C CA . TYR A 1 82 ? 0.473 -9.808 -6.089 1.00 85.44 82 TYR A CA 1
ATOM 626 C C . TYR A 1 82 ? 1.007 -8.504 -5.455 1.00 85.44 82 TYR A C 1
ATOM 628 O O . TYR A 1 82 ? 0.750 -7.421 -5.983 1.00 85.44 82 TYR A O 1
ATOM 636 N N . CYS A 1 83 ? 1.798 -8.626 -4.388 1.00 87.50 83 CYS A N 1
ATOM 637 C CA . CYS A 1 83 ? 2.292 -7.560 -3.510 1.00 87.50 83 CYS A CA 1
ATOM 638 C C . CYS A 1 83 ? 3.834 -7.582 -3.448 1.00 87.50 83 CYS A C 1
ATOM 640 O O . CYS A 1 83 ? 4.417 -7.066 -2.510 1.00 87.50 83 CYS A O 1
ATOM 642 N N . ASP A 1 84 ? 4.496 -8.175 -4.446 1.00 91.00 84 ASP A N 1
ATOM 643 C CA . ASP A 1 84 ? 5.956 -8.206 -4.571 1.00 91.00 84 ASP A CA 1
ATOM 644 C C . ASP A 1 84 ? 6.356 -8.025 -6.043 1.00 91.00 84 ASP A C 1
ATOM 646 O O . ASP A 1 84 ? 5.950 -8.803 -6.922 1.00 91.00 84 ASP A O 1
ATOM 650 N N . ILE A 1 85 ? 7.066 -6.929 -6.321 1.00 92.62 85 ILE A N 1
ATOM 651 C CA . ILE A 1 85 ? 7.537 -6.577 -7.657 1.00 92.62 85 ILE A CA 1
ATOM 652 C C . ILE A 1 85 ? 8.937 -5.962 -7.607 1.00 92.62 85 ILE A C 1
ATOM 654 O O . ILE A 1 85 ? 9.203 -5.003 -6.878 1.00 92.62 85 ILE A O 1
ATOM 658 N N . THR A 1 86 ? 9.796 -6.450 -8.492 1.00 92.88 86 THR A N 1
ATOM 659 C CA . THR A 1 86 ? 11.153 -5.948 -8.685 1.00 92.88 86 THR A CA 1
ATOM 660 C C . THR A 1 86 ? 11.286 -5.386 -10.092 1.00 92.88 86 THR A C 1
ATOM 662 O O . THR A 1 86 ? 10.894 -6.030 -11.072 1.00 92.88 86 THR A O 1
ATOM 665 N N . LEU A 1 87 ? 11.835 -4.180 -10.204 1.00 92.62 87 LEU A N 1
ATOM 666 C CA . LEU A 1 87 ? 12.308 -3.633 -11.470 1.00 92.62 87 LEU A CA 1
ATOM 667 C C . LEU A 1 87 ? 13.832 -3.640 -11.462 1.00 92.62 87 LEU A C 1
ATOM 669 O O . LEU A 1 87 ? 14.452 -2.960 -10.654 1.00 92.62 87 LEU A O 1
ATOM 673 N N . THR A 1 88 ? 14.427 -4.377 -12.388 1.00 92.06 88 THR A N 1
ATOM 674 C CA . THR A 1 88 ? 15.865 -4.348 -12.645 1.00 92.06 88 THR A CA 1
ATOM 675 C C . THR A 1 88 ? 16.128 -3.484 -13.874 1.00 92.06 88 THR A C 1
ATOM 677 O O . THR A 1 88 ? 15.507 -3.692 -14.922 1.00 92.06 88 THR A O 1
ATOM 680 N N . VAL A 1 89 ? 17.026 -2.508 -13.749 1.00 89.69 89 VAL A N 1
ATOM 681 C CA . VAL A 1 89 ? 17.347 -1.532 -14.799 1.00 89.69 89 VAL A CA 1
ATOM 682 C C . VAL A 1 89 ? 18.849 -1.497 -15.047 1.00 89.69 89 VAL A C 1
ATOM 684 O O . VAL A 1 89 ? 19.626 -1.336 -14.109 1.00 89.69 89 VAL A O 1
ATOM 687 N N . THR A 1 90 ? 19.243 -1.568 -16.316 1.00 88.44 90 THR A N 1
ATOM 688 C CA . THR A 1 90 ? 20.581 -1.158 -16.762 1.00 88.44 90 THR A CA 1
ATOM 689 C C . THR A 1 90 ? 20.525 0.321 -17.135 1.00 88.44 90 THR A C 1
ATOM 691 O O . THR A 1 90 ? 19.862 0.698 -18.111 1.00 88.44 90 THR A O 1
ATOM 694 N N . LEU A 1 91 ? 21.150 1.167 -16.315 1.00 84.69 91 LEU A N 1
ATOM 695 C CA . LEU A 1 91 ? 21.063 2.619 -16.458 1.00 84.69 91 LEU A CA 1
ATOM 696 C C . LEU A 1 91 ? 21.909 3.131 -17.617 1.00 84.69 91 LEU A C 1
ATOM 698 O O . LEU A 1 91 ? 23.029 2.683 -17.841 1.00 84.69 91 LEU A O 1
ATOM 702 N N . GLN A 1 92 ? 21.376 4.124 -18.323 1.00 85.00 92 GLN A N 1
ATOM 703 C CA . GLN A 1 92 ? 22.089 4.833 -19.380 1.00 85.00 92 GLN A CA 1
ATOM 704 C C . GLN A 1 92 ? 22.236 6.317 -19.038 1.00 85.00 92 GLN A C 1
ATOM 706 O O . GLN A 1 92 ? 21.557 6.843 -18.154 1.00 85.00 92 GLN A O 1
ATOM 711 N N . ARG A 1 93 ? 23.122 7.028 -19.748 1.00 80.88 93 ARG A N 1
ATOM 712 C CA . ARG A 1 93 ? 23.356 8.465 -19.515 1.00 80.88 93 ARG A CA 1
ATOM 713 C C . ARG A 1 93 ? 22.077 9.286 -19.716 1.00 80.88 93 ARG A C 1
ATOM 715 O O . ARG A 1 93 ? 21.871 10.282 -19.027 1.00 80.88 93 ARG A O 1
ATOM 722 N N . GLU A 1 94 ? 21.226 8.859 -20.640 1.00 82.81 94 GLU A N 1
ATOM 723 C CA . GLU A 1 94 ? 19.950 9.489 -20.981 1.00 82.81 94 GLU A CA 1
ATOM 724 C C . GLU A 1 94 ? 18.898 9.329 -19.875 1.00 82.81 94 GLU A C 1
ATOM 726 O O . GLU A 1 94 ? 17.908 10.054 -19.869 1.00 82.81 94 GLU A O 1
ATOM 731 N N . ASP A 1 95 ? 19.112 8.411 -18.928 1.00 84.06 95 A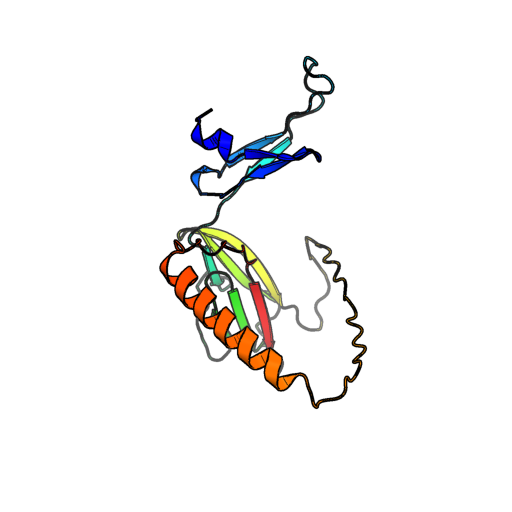SP A N 1
ATOM 732 C CA . ASP A 1 95 ? 18.198 8.150 -17.816 1.00 84.06 95 ASP A CA 1
ATOM 733 C C . ASP A 1 95 ? 18.474 9.060 -16.597 1.00 84.06 95 ASP A C 1
ATOM 735 O O . ASP A 1 95 ? 17.878 8.885 -15.533 1.00 84.06 95 ASP A O 1
ATOM 739 N N . ASN A 1 96 ? 19.365 10.052 -16.714 1.00 83.00 96 ASN A N 1
ATOM 740 C CA . ASN A 1 96 ? 19.587 11.016 -15.639 1.00 83.00 96 ASN A CA 1
ATOM 741 C C . ASN A 1 96 ? 18.313 11.830 -15.363 1.00 83.00 96 ASN A C 1
ATOM 743 O O . ASN A 1 96 ? 17.738 12.414 -16.280 1.00 83.00 96 ASN A O 1
ATOM 747 N N . ASN A 1 97 ? 17.908 11.903 -14.092 1.00 83.25 97 ASN A N 1
ATOM 748 C CA . ASN A 1 97 ? 16.672 12.555 -13.649 1.00 83.25 97 ASN A CA 1
ATOM 749 C C . ASN A 1 97 ? 15.385 11.928 -14.218 1.00 83.25 97 ASN A C 1
ATOM 751 O O . ASN A 1 97 ? 14.310 12.523 -14.134 1.00 83.25 97 ASN A O 1
ATOM 755 N N . ARG A 1 98 ? 15.469 10.720 -14.780 1.00 85.56 98 ARG A N 1
ATOM 756 C CA . ARG A 1 98 ? 14.282 9.978 -15.191 1.00 85.56 98 ARG A CA 1
ATOM 757 C C . ARG A 1 98 ? 13.506 9.518 -13.957 1.00 85.56 98 ARG A C 1
ATOM 759 O O . ARG A 1 98 ? 14.079 9.342 -12.879 1.00 85.56 98 ARG A O 1
ATOM 766 N N . LYS A 1 99 ? 12.191 9.352 -14.102 1.00 89.62 99 LYS A N 1
ATOM 767 C CA . LYS A 1 99 ? 11.311 8.863 -13.032 1.00 89.62 99 LYS A CA 1
ATOM 768 C C . LYS A 1 99 ? 10.739 7.487 -13.358 1.00 89.62 99 LYS A C 1
ATOM 770 O O . LYS A 1 99 ? 10.223 7.254 -14.450 1.00 89.62 99 LYS A O 1
ATOM 775 N N . TRP A 1 100 ? 10.772 6.594 -12.376 1.00 88.69 100 TRP A N 1
ATOM 776 C CA . TRP A 1 100 ? 10.158 5.274 -12.417 1.00 88.69 100 TRP A CA 1
ATOM 777 C C . TRP A 1 100 ? 9.116 5.195 -11.321 1.00 88.69 100 TRP A C 1
ATOM 779 O O . TRP A 1 100 ? 9.418 5.430 -10.154 1.00 88.69 100 TRP A O 1
ATOM 789 N N . THR A 1 101 ? 7.891 4.845 -11.689 1.00 93.38 101 THR A N 1
ATOM 790 C CA . THR A 1 101 ? 6.778 4.840 -10.743 1.00 93.38 101 THR A CA 1
ATOM 791 C C . THR A 1 101 ? 6.276 3.422 -10.545 1.00 93.38 101 THR A C 1
ATOM 793 O O . THR A 1 101 ? 5.896 2.755 -11.509 1.00 93.38 101 THR A O 1
ATOM 796 N N . CYS A 1 102 ? 6.215 2.975 -9.294 1.00 93.25 102 CYS A N 1
ATOM 797 C CA . CYS A 1 102 ? 5.478 1.777 -8.918 1.00 93.25 102 CYS A CA 1
ATOM 798 C C . CYS A 1 102 ? 4.083 2.189 -8.438 1.00 93.25 102 CYS A C 1
ATOM 800 O O . CYS A 1 102 ? 3.939 3.050 -7.570 1.00 93.25 102 CYS A O 1
ATOM 802 N N . GLN A 1 103 ? 3.045 1.597 -9.021 1.00 93.94 103 GLN A N 1
ATOM 803 C CA . GLN A 1 103 ? 1.650 1.843 -8.674 1.00 93.94 103 GLN A CA 1
ATOM 804 C C . GLN A 1 103 ? 1.069 0.642 -7.938 1.00 93.94 103 GLN A C 1
ATOM 806 O O . GLN A 1 103 ? 1.187 -0.496 -8.402 1.00 93.94 103 GLN A O 1
ATOM 811 N N . LEU A 1 104 ? 0.384 0.918 -6.828 1.00 91.69 104 LEU A N 1
ATOM 812 C CA . LEU A 1 104 ? -0.493 -0.037 -6.174 1.00 91.69 104 LEU A CA 1
ATOM 813 C C . LEU A 1 104 ? -1.888 0.099 -6.771 1.00 91.69 104 LEU A C 1
ATOM 815 O O . LEU A 1 104 ? -2.536 1.145 -6.678 1.00 91.69 104 LEU A O 1
ATOM 819 N N . ILE A 1 105 ? -2.340 -0.983 -7.387 1.00 91.19 105 ILE A N 1
ATOM 820 C CA . ILE A 1 105 ? -3.665 -1.104 -7.970 1.00 91.19 105 ILE A CA 1
ATOM 821 C C . ILE A 1 105 ? -4.524 -1.928 -7.016 1.00 91.19 105 ILE A C 1
ATOM 823 O O . ILE A 1 105 ? -4.170 -3.061 -6.702 1.00 91.19 105 ILE A O 1
ATOM 827 N N . ASN A 1 106 ? -5.652 -1.380 -6.579 1.00 89.62 106 ASN A N 1
ATOM 828 C CA . ASN A 1 106 ? -6.648 -2.064 -5.762 1.00 89.62 106 ASN A CA 1
ATOM 829 C C . ASN A 1 106 ? -7.948 -2.188 -6.561 1.00 89.62 106 ASN A C 1
ATOM 831 O O . ASN A 1 106 ? -8.490 -1.188 -7.033 1.00 89.62 106 ASN A O 1
ATOM 835 N N . ASN A 1 107 ? -8.444 -3.413 -6.751 1.00 86.31 107 ASN A N 1
ATOM 836 C CA . ASN A 1 107 ? -9.664 -3.685 -7.527 1.00 86.31 107 ASN A CA 1
ATOM 837 C C . ASN A 1 107 ? -9.655 -3.046 -8.933 1.00 86.31 107 ASN A C 1
ATOM 839 O O . ASN A 1 107 ? -10.683 -2.597 -9.435 1.00 86.31 107 ASN A O 1
ATOM 843 N N . GLY A 1 108 ? -8.480 -2.994 -9.568 1.00 83.56 108 GLY A N 1
ATOM 844 C CA . GLY A 1 108 ? -8.289 -2.418 -10.904 1.00 83.56 108 GLY A CA 1
ATOM 845 C C . GLY A 1 108 ? -8.068 -0.902 -10.940 1.00 83.56 108 GLY A C 1
ATOM 846 O O . GLY A 1 108 ? -7.709 -0.381 -11.993 1.00 83.56 108 GLY A O 1
ATOM 847 N N . ASN A 1 109 ? -8.206 -0.203 -9.811 1.00 84.31 109 ASN A N 1
ATOM 848 C CA . ASN A 1 109 ? -8.005 1.242 -9.721 1.00 84.31 109 ASN A CA 1
ATOM 849 C C . ASN A 1 109 ? -6.669 1.578 -9.058 1.00 84.31 109 ASN A C 1
ATOM 851 O O . ASN A 1 109 ? -6.244 0.901 -8.124 1.00 84.31 109 ASN A O 1
ATOM 855 N N . LYS A 1 110 ? -6.010 2.643 -9.524 1.00 86.44 110 LYS A N 1
ATOM 856 C CA . LYS A 1 110 ? -4.795 3.156 -8.882 1.00 86.44 110 LYS A CA 1
ATOM 857 C C . LYS A 1 110 ? -5.152 3.750 -7.519 1.00 86.44 110 LYS A C 1
ATOM 859 O O . LYS A 1 110 ? -5.839 4.765 -7.469 1.00 86.44 110 LYS A O 1
ATOM 864 N N . GLU A 1 111 ? -4.645 3.136 -6.456 1.00 84.75 111 GLU A N 1
ATOM 865 C CA . GLU A 1 111 ? -4.845 3.580 -5.072 1.00 84.75 111 GLU A CA 1
ATOM 866 C C . GLU A 1 111 ? -3.737 4.553 -4.657 1.00 84.75 111 GLU A C 1
ATOM 868 O O . GLU A 1 111 ? -3.995 5.658 -4.191 1.00 84.75 111 GLU A O 1
ATOM 873 N N . THR A 1 112 ? -2.480 4.156 -4.869 1.00 85.31 112 THR A N 1
ATOM 874 C CA . THR A 1 112 ? -1.306 4.961 -4.520 1.00 85.31 112 THR A CA 1
ATOM 875 C C . THR A 1 112 ? -0.127 4.644 -5.438 1.00 85.31 112 THR A C 1
ATOM 877 O O . THR A 1 112 ? -0.156 3.680 -6.210 1.00 85.31 112 THR A O 1
ATOM 880 N N . SER A 1 113 ? 0.909 5.475 -5.387 1.00 90.62 113 SER A N 1
ATOM 881 C CA . SER A 1 113 ? 2.126 5.304 -6.172 1.00 90.62 113 SER A CA 1
ATOM 882 C C . SER A 1 113 ? 3.353 5.814 -5.433 1.00 90.62 113 SER A C 1
ATOM 884 O O . SER A 1 113 ? 3.274 6.826 -4.739 1.00 90.62 113 SER A O 1
ATOM 886 N N . ILE A 1 114 ? 4.485 5.150 -5.648 1.00 88.00 114 ILE A 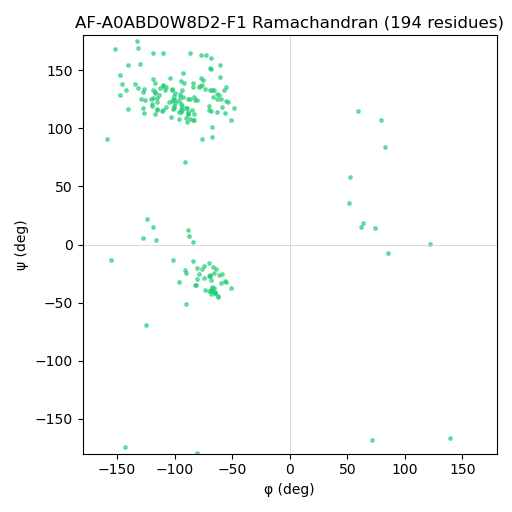N 1
ATOM 887 C CA . ILE A 1 114 ? 5.805 5.596 -5.208 1.00 88.00 114 ILE A CA 1
ATOM 888 C C . ILE A 1 114 ? 6.690 5.847 -6.425 1.00 88.00 114 ILE A C 1
ATOM 890 O O . ILE A 1 114 ? 6.667 5.085 -7.394 1.00 88.00 114 ILE A O 1
ATOM 894 N N . ASP A 1 115 ? 7.455 6.929 -6.359 1.00 90.56 115 ASP A N 1
ATOM 895 C CA . ASP A 1 115 ? 8.345 7.368 -7.421 1.00 90.56 115 ASP A CA 1
ATOM 896 C C . ASP A 1 115 ? 9.803 7.168 -7.010 1.00 90.56 115 ASP A C 1
ATOM 898 O O . ASP A 1 115 ? 10.204 7.519 -5.902 1.00 90.56 115 ASP A O 1
ATOM 902 N N . TYR A 1 116 ? 10.599 6.655 -7.940 1.00 86.69 116 TYR A N 1
ATOM 903 C CA . TYR A 1 116 ? 12.045 6.550 -7.839 1.00 86.69 116 TYR A CA 1
ATOM 904 C C . TYR A 1 116 ? 12.662 7.408 -8.934 1.00 86.69 116 TYR A C 1
ATOM 906 O O . TYR A 1 116 ? 12.288 7.283 -10.099 1.00 86.69 116 TYR A O 1
ATOM 914 N N . THR A 1 117 ? 13.616 8.256 -8.569 1.00 85.31 117 THR A N 1
ATOM 915 C CA . THR A 1 117 ? 14.354 9.097 -9.516 1.00 85.31 117 THR A CA 1
ATOM 916 C C . THR A 1 117 ? 15.830 8.759 -9.413 1.00 85.31 117 THR A C 1
ATOM 918 O O . THR A 1 117 ? 16.406 8.821 -8.326 1.00 85.31 117 THR A O 1
ATOM 921 N N . PHE A 1 118 ? 16.450 8.407 -10.538 1.00 80.00 118 PHE A N 1
ATOM 922 C CA . PHE A 1 118 ? 17.889 8.177 -10.586 1.00 80.00 118 PHE A CA 1
ATOM 923 C C . PHE A 1 118 ? 18.623 9.509 -10.749 1.00 80.00 118 PHE A C 1
ATOM 925 O O . PHE A 1 118 ? 18.348 10.278 -11.672 1.00 80.00 118 PHE A O 1
ATOM 932 N N . MET A 1 119 ? 19.580 9.770 -9.860 1.00 71.31 119 MET A N 1
ATOM 933 C CA . MET A 1 119 ? 20.489 10.907 -9.958 1.00 71.31 119 MET A CA 1
ATOM 934 C C . MET A 1 119 ? 21.890 10.383 -10.255 1.00 71.31 119 MET A C 1
ATOM 936 O O . MET A 1 119 ? 22.487 9.700 -9.422 1.00 71.31 119 MET A O 1
ATOM 940 N N . GLY A 1 120 ? 22.419 10.707 -11.435 1.00 66.06 120 GLY A N 1
ATOM 941 C CA . GLY A 1 120 ? 23.781 10.334 -11.804 1.00 66.06 120 GLY A CA 1
ATOM 942 C C . GLY A 1 120 ? 24.841 11.081 -10.978 1.00 66.06 120 GLY A C 1
ATOM 943 O O . GLY A 1 120 ? 24.554 12.150 -10.414 1.00 66.06 120 GLY A O 1
ATOM 944 N N . PRO A 1 121 ? 26.084 10.564 -10.924 1.00 57.62 121 PRO A N 1
ATOM 945 C CA . PRO A 1 121 ? 27.188 11.232 -10.242 1.00 57.62 121 PRO A CA 1
ATOM 946 C C . PRO A 1 121 ? 27.428 12.626 -10.848 1.00 57.62 121 PRO A C 1
ATOM 948 O O . PRO A 1 121 ? 27.734 12.754 -12.032 1.00 57.62 121 PRO A O 1
ATOM 951 N N . GLY A 1 122 ? 27.262 13.674 -10.028 1.00 55.22 122 GLY A N 1
ATOM 952 C CA . GLY A 1 122 ? 27.414 15.085 -10.423 1.00 55.22 122 GLY A CA 1
ATOM 953 C C . GLY A 1 122 ? 26.182 15.982 -10.219 1.00 55.22 122 GLY A C 1
ATOM 954 O O . GLY A 1 122 ? 26.259 17.174 -10.506 1.00 55.22 122 GLY A O 1
ATOM 955 N N . SER A 1 123 ? 25.067 15.451 -9.707 1.00 45.47 123 SER A N 1
ATOM 956 C CA . SER A 1 123 ? 23.815 16.205 -9.513 1.00 45.47 123 SER A CA 1
ATOM 957 C C . SER A 1 123 ? 23.647 16.652 -8.051 1.00 45.47 123 SER A C 1
ATOM 959 O O . SER A 1 123 ? 23.552 15.814 -7.156 1.00 45.47 123 SER A O 1
ATOM 961 N N . THR A 1 124 ? 23.611 17.962 -7.776 1.00 43.41 124 THR A N 1
ATOM 962 C CA . THR A 1 124 ? 23.398 18.510 -6.421 1.00 43.41 124 THR A CA 1
ATOM 963 C C . THR A 1 124 ? 21.913 18.706 -6.067 1.00 43.41 124 THR A C 1
ATOM 965 O O . THR A 1 124 ? 21.215 19.480 -6.719 1.00 43.41 124 THR A O 1
ATOM 968 N N . SER A 1 125 ? 21.531 18.096 -4.931 1.00 47.72 125 SER A N 1
ATOM 969 C CA . SER A 1 125 ? 20.440 18.365 -3.958 1.00 47.72 125 SER A CA 1
ATOM 970 C C . SER A 1 125 ? 18.969 17.947 -4.205 1.00 47.72 125 SER A C 1
ATOM 972 O O . SER A 1 125 ? 18.210 18.614 -4.893 1.00 47.72 125 SER A O 1
ATOM 974 N N . SER A 1 126 ? 18.590 16.904 -3.445 1.00 49.12 126 SER A N 1
ATOM 975 C CA . SER A 1 126 ? 17.571 16.843 -2.371 1.00 49.12 126 SER A CA 1
ATOM 976 C C . SER A 1 126 ? 16.100 17.192 -2.640 1.00 49.12 126 SER A C 1
ATOM 978 O O . SER A 1 126 ? 15.741 18.359 -2.714 1.00 49.12 126 SER A O 1
ATOM 980 N N . THR A 1 127 ? 15.223 16.185 -2.511 1.00 31.72 127 THR A N 1
ATOM 981 C CA . THR A 1 127 ? 14.056 16.194 -1.594 1.00 31.72 127 THR A CA 1
ATOM 982 C C . THR A 1 127 ? 13.628 14.743 -1.331 1.00 31.72 127 THR A C 1
ATOM 984 O O . THR A 1 127 ? 12.829 14.179 -2.070 1.00 31.72 127 THR A O 1
ATOM 987 N N . ALA A 1 128 ? 14.169 14.121 -0.281 1.00 34.31 128 ALA A N 1
ATOM 988 C CA . ALA A 1 128 ? 13.585 12.917 0.303 1.00 34.31 128 ALA A CA 1
ATOM 989 C C . ALA A 1 128 ? 12.581 13.380 1.363 1.00 34.31 128 ALA A C 1
ATOM 991 O O . ALA A 1 128 ? 12.967 14.003 2.352 1.00 34.31 128 ALA A O 1
ATOM 992 N N . THR A 1 129 ? 11.290 13.151 1.130 1.00 35.72 129 THR A N 1
ATOM 993 C CA . THR A 1 129 ? 10.274 13.291 2.176 1.00 35.72 129 THR A CA 1
ATOM 994 C C . THR A 1 129 ? 9.882 11.911 2.684 1.00 35.72 129 THR A C 1
ATOM 996 O O . THR A 1 129 ? 9.599 11.012 1.901 1.00 35.72 129 THR A O 1
ATOM 999 N N . GLN A 1 130 ? 9.842 11.833 4.016 1.00 33.28 130 GLN A N 1
ATOM 1000 C CA . GLN A 1 130 ? 9.447 10.732 4.900 1.00 33.28 130 GLN A CA 1
ATOM 1001 C C . GLN A 1 130 ? 10.503 9.656 5.185 1.00 33.28 130 GLN A C 1
ATOM 1003 O O . GLN A 1 130 ? 10.525 8.570 4.618 1.00 33.28 130 GLN A O 1
ATOM 1008 N N . ASP A 1 131 ? 11.328 10.001 6.175 1.00 26.45 131 ASP A N 1
ATOM 1009 C CA . ASP A 1 131 ? 12.039 9.090 7.066 1.00 26.45 131 ASP A CA 1
ATOM 1010 C C . ASP A 1 131 ? 11.024 8.279 7.901 1.00 26.45 131 ASP A C 1
ATOM 1012 O O . ASP A 1 131 ? 10.179 8.851 8.594 1.00 26.45 131 ASP A O 1
ATOM 1016 N N . MET A 1 132 ? 11.123 6.951 7.858 1.00 28.64 132 MET A N 1
ATOM 1017 C CA . MET A 1 132 ? 10.531 6.032 8.837 1.00 28.64 132 MET A CA 1
ATOM 1018 C C . MET A 1 132 ? 11.684 5.234 9.462 1.00 28.64 132 MET A C 1
ATOM 1020 O O . MET A 1 132 ? 12.384 4.531 8.730 1.00 28.64 132 MET A O 1
ATOM 1024 N N . PRO A 1 133 ? 11.915 5.304 10.786 1.00 29.89 133 PRO A N 1
ATOM 1025 C CA . PRO A 1 133 ? 13.044 4.624 11.401 1.00 29.89 133 PRO A CA 1
ATOM 1026 C C . PRO A 1 133 ? 12.687 3.158 11.668 1.00 29.89 133 PRO A C 1
ATOM 1028 O O . PRO A 1 133 ? 11.937 2.851 12.595 1.00 29.89 133 PRO A O 1
ATOM 1031 N N . TYR A 1 134 ? 13.242 2.227 10.890 1.00 28.42 134 TYR A N 1
ATOM 1032 C CA . TYR A 1 134 ? 13.254 0.818 11.285 1.00 28.42 134 TYR A CA 1
ATOM 1033 C C . TYR A 1 134 ? 14.462 0.569 12.196 1.00 28.42 134 TYR A C 1
ATOM 1035 O O . TYR A 1 134 ? 15.619 0.723 11.813 1.00 28.42 134 TYR A O 1
ATOM 1043 N N . THR A 1 135 ? 14.188 0.206 13.447 1.00 27.91 135 THR A N 1
ATOM 1044 C CA . THR A 1 135 ? 15.210 -0.273 14.381 1.00 27.91 135 THR A CA 1
ATOM 1045 C C . THR A 1 135 ? 15.316 -1.787 14.212 1.00 27.91 135 THR A C 1
ATOM 1047 O O . THR A 1 135 ? 14.426 -2.515 14.643 1.00 27.91 135 THR A O 1
ATOM 1050 N N . SER A 1 136 ? 16.379 -2.279 13.571 1.00 28.14 136 SER A N 1
ATOM 1051 C CA . SER A 1 136 ? 16.654 -3.720 13.476 1.00 28.14 136 SER A CA 1
ATOM 1052 C C . SER A 1 136 ? 17.396 -4.198 14.725 1.00 28.14 136 SER A C 1
ATOM 1054 O O . SER A 1 136 ? 18.576 -3.907 14.904 1.00 28.14 136 SER A O 1
ATOM 1056 N N . THR A 1 137 ? 16.718 -4.941 15.600 1.00 27.05 137 THR A N 1
ATOM 1057 C CA . THR A 1 137 ? 17.353 -5.639 16.729 1.00 27.05 137 THR A CA 1
ATOM 1058 C C . THR A 1 137 ? 17.823 -7.027 16.285 1.00 27.05 137 THR A C 1
ATOM 1060 O O . THR A 1 137 ? 17.011 -7.903 16.000 1.00 27.05 137 THR A O 1
ATOM 1063 N N . SER A 1 138 ? 19.139 -7.244 16.240 1.00 30.78 138 SER A N 1
ATOM 1064 C CA . SER A 1 138 ? 19.755 -8.562 16.048 1.00 30.78 138 SER A CA 1
ATOM 1065 C C . SER A 1 138 ? 19.775 -9.342 17.367 1.00 30.78 138 SER A C 1
ATOM 1067 O O . SER A 1 138 ? 20.339 -8.862 18.350 1.00 30.78 138 SER A O 1
ATOM 1069 N N . TYR A 1 139 ? 19.204 -10.547 17.396 1.00 29.33 139 TYR A N 1
ATOM 1070 C CA . TYR A 1 139 ? 19.345 -11.484 18.514 1.00 29.33 139 TYR A CA 1
ATOM 1071 C C . TYR A 1 139 ? 20.513 -12.446 18.259 1.00 29.33 139 TYR A C 1
ATOM 1073 O O . TYR A 1 139 ? 20.644 -13.025 17.182 1.00 29.33 139 TYR A O 1
ATOM 1081 N N . THR A 1 140 ? 21.363 -12.631 19.265 1.00 27.38 140 THR A N 1
ATOM 1082 C CA . THR A 1 140 ? 22.483 -13.578 19.243 1.00 27.38 140 THR A CA 1
ATOM 1083 C C . THR A 1 140 ? 22.008 -14.928 19.782 1.00 27.38 140 THR A C 1
ATOM 1085 O O . THR A 1 140 ? 21.605 -15.026 20.941 1.00 27.38 140 THR A O 1
ATOM 1088 N N . VAL A 1 141 ? 22.039 -15.980 18.958 1.00 33.66 141 VAL A N 1
ATOM 1089 C CA . VAL A 1 141 ? 21.744 -17.357 19.393 1.00 33.66 141 VAL A CA 1
ATOM 1090 C C . VAL A 1 141 ? 23.028 -17.987 19.936 1.00 33.66 141 VAL A C 1
ATOM 1092 O O . VAL A 1 141 ? 23.936 -18.312 19.175 1.00 33.66 141 VAL A O 1
ATOM 1095 N N . ASN A 1 142 ? 23.105 -18.168 21.255 1.00 36.06 142 ASN A N 1
ATOM 1096 C CA . ASN A 1 142 ? 24.171 -18.939 21.895 1.00 36.06 142 ASN A CA 1
ATOM 1097 C C . ASN A 1 142 ? 23.824 -20.433 21.858 1.00 36.06 142 ASN A C 1
ATOM 1099 O O . ASN A 1 142 ? 22.912 -20.877 22.554 1.00 36.06 142 ASN A O 1
ATOM 1103 N N . ASN A 1 143 ? 24.588 -21.214 21.094 1.00 38.25 143 ASN A N 1
ATOM 1104 C CA . ASN A 1 143 ? 24.501 -22.673 21.092 1.00 38.25 143 ASN A CA 1
ATOM 1105 C C . ASN A 1 143 ? 25.563 -23.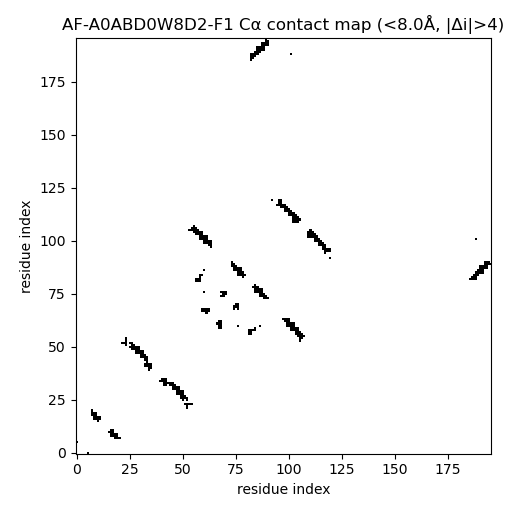254 22.031 1.00 38.25 143 ASN A C 1
ATOM 1107 O O . ASN A 1 143 ? 26.743 -23.264 21.695 1.00 38.25 143 ASN A O 1
ATOM 1111 N N . ASN A 1 144 ? 25.138 -23.785 23.177 1.00 37.41 144 ASN A N 1
ATOM 1112 C CA . ASN A 1 144 ? 25.949 -24.718 23.956 1.00 37.41 144 ASN A CA 1
ATOM 1113 C C . ASN A 1 144 ? 25.404 -26.127 23.710 1.00 37.41 144 ASN A C 1
ATOM 1115 O O . ASN A 1 144 ? 24.296 -26.453 24.132 1.00 37.41 144 ASN A O 1
ATOM 1119 N N . VAL A 1 145 ? 26.176 -26.946 22.998 1.00 45.41 145 VAL A N 1
ATOM 1120 C CA . VAL A 1 145 ? 25.861 -28.355 22.747 1.00 45.41 145 VAL A CA 1
ATOM 1121 C C . VAL A 1 145 ? 26.442 -29.177 23.893 1.00 45.41 145 VAL A C 1
ATOM 1123 O O . VAL A 1 145 ? 27.656 -29.231 24.066 1.00 45.41 145 VAL A O 1
ATOM 1126 N N . ALA A 1 146 ? 25.576 -29.804 24.688 1.00 43.16 146 ALA A N 1
ATOM 1127 C CA . ALA A 1 146 ? 25.969 -30.837 25.639 1.00 43.16 146 ALA A CA 1
ATOM 1128 C C . ALA A 1 146 ? 25.822 -32.210 24.966 1.00 43.16 146 ALA A C 1
ATOM 1130 O O . ALA A 1 146 ? 24.715 -32.612 24.605 1.00 43.16 146 ALA A O 1
ATOM 1131 N N . GLU A 1 147 ? 26.935 -32.920 24.783 1.00 43.81 147 GLU A N 1
ATOM 1132 C CA . GLU A 1 147 ? 26.938 -34.301 24.296 1.00 43.81 147 GLU A CA 1
ATOM 1133 C C . GLU A 1 147 ? 26.462 -35.269 25.392 1.00 43.81 147 GLU A C 1
ATOM 1135 O O . GLU A 1 147 ? 26.905 -35.205 26.539 1.00 43.81 147 GLU A O 1
ATOM 1140 N N . LEU A 1 148 ? 25.563 -36.193 25.033 1.00 48.53 148 LEU A N 1
ATOM 1141 C CA . LEU A 1 148 ? 25.073 -37.274 25.896 1.00 48.53 148 LEU A CA 1
ATOM 1142 C C . LEU A 1 148 ? 25.422 -38.644 25.282 1.00 48.53 148 LEU A C 1
ATOM 1144 O O . LEU A 1 148 ? 25.343 -38.806 24.063 1.00 48.53 148 LEU A O 1
ATOM 1148 N N . PRO A 1 149 ? 25.778 -39.653 26.102 1.00 46.75 149 PRO A N 1
ATOM 1149 C CA . PRO A 1 149 ? 26.340 -40.914 25.627 1.00 46.75 149 PRO A CA 1
ATOM 1150 C C . PRO A 1 149 ? 25.305 -41.773 24.881 1.00 46.75 149 PRO A C 1
ATOM 1152 O O . PRO A 1 149 ? 24.316 -42.265 25.434 1.00 46.75 149 PRO A O 1
ATOM 1155 N N . ILE A 1 150 ? 25.574 -41.971 23.590 1.00 56.03 150 ILE A N 1
ATOM 1156 C CA . ILE A 1 150 ? 24.751 -42.701 22.624 1.00 56.03 150 ILE A CA 1
ATOM 1157 C C . ILE A 1 150 ? 24.911 -44.204 22.863 1.00 56.03 150 ILE A C 1
ATOM 1159 O O . ILE A 1 150 ? 25.790 -44.850 22.302 1.00 56.03 150 ILE A O 1
ATOM 1163 N N . SER A 1 151 ? 24.060 -44.787 23.707 1.00 53.34 151 SER A N 1
ATOM 1164 C CA . SER A 1 151 ? 23.897 -46.252 23.706 1.00 53.34 151 SER A CA 1
ATOM 1165 C C . SER A 1 151 ? 22.555 -46.770 24.242 1.00 53.34 151 SER A C 1
ATOM 1167 O O . SER A 1 151 ? 22.215 -47.921 23.994 1.00 53.34 151 SER A O 1
ATOM 1169 N N . ARG A 1 152 ? 21.725 -45.954 24.920 1.00 53.41 152 ARG A N 1
ATOM 1170 C CA . ARG A 1 152 ? 20.433 -46.433 25.478 1.00 53.41 152 ARG A CA 1
ATOM 1171 C C . ARG A 1 152 ? 19.175 -45.635 25.103 1.00 53.41 152 ARG A C 1
ATOM 1173 O O . ARG A 1 152 ? 18.089 -45.973 25.559 1.00 53.41 152 ARG A O 1
ATOM 1180 N N . ILE A 1 153 ? 19.289 -44.638 24.221 1.00 53.75 153 ILE A N 1
ATOM 1181 C CA . ILE A 1 153 ? 18.179 -43.746 23.816 1.00 53.75 153 ILE A CA 1
ATOM 1182 C C . ILE A 1 153 ? 17.393 -44.289 22.599 1.00 53.75 153 ILE A C 1
ATOM 1184 O O . ILE A 1 153 ? 16.200 -44.025 22.462 1.00 53.75 153 ILE A O 1
ATOM 1188 N N . MET A 1 154 ? 18.005 -45.133 21.758 1.00 53.09 154 MET A N 1
ATOM 1189 C CA . MET A 1 154 ? 17.389 -45.616 20.506 1.00 53.09 154 MET A CA 1
ATOM 1190 C C . MET A 1 154 ? 16.146 -46.504 20.693 1.00 53.09 154 MET A C 1
ATOM 1192 O O . MET A 1 154 ? 15.296 -46.561 19.806 1.00 53.09 154 MET A O 1
ATOM 1196 N N . LEU A 1 155 ? 15.990 -47.167 21.843 1.00 52.78 155 LEU A N 1
ATOM 1197 C CA . LEU A 1 155 ? 14.820 -48.017 22.094 1.00 52.78 155 LEU A CA 1
ATOM 1198 C C . LEU A 1 155 ? 13.583 -47.208 22.528 1.00 52.78 155 LEU A C 1
ATOM 1200 O O . LEU A 1 155 ? 12.459 -47.589 22.223 1.00 52.78 155 LEU A O 1
ATOM 1204 N N . PHE A 1 156 ? 13.779 -46.068 23.199 1.00 57.69 156 PHE A N 1
ATOM 1205 C CA . PHE A 1 156 ? 12.677 -45.205 23.638 1.00 57.69 156 PHE A CA 1
ATOM 1206 C C . PHE A 1 156 ? 12.162 -44.300 22.514 1.00 57.69 156 PHE A C 1
ATOM 1208 O O . PHE A 1 156 ? 10.959 -44.067 22.424 1.00 57.69 156 PHE A O 1
ATOM 1215 N N . VAL A 1 157 ? 13.051 -43.840 21.625 1.00 60.62 157 VAL A N 1
ATOM 1216 C CA . VAL A 1 157 ? 12.695 -42.954 20.502 1.00 60.62 157 VAL A CA 1
ATOM 1217 C C . VAL A 1 157 ? 11.794 -43.656 19.483 1.00 60.62 157 VAL A C 1
ATOM 1219 O O . VAL A 1 157 ? 10.859 -43.061 18.963 1.00 60.62 157 VAL A O 1
ATOM 1222 N N . THR A 1 158 ? 12.015 -44.942 19.218 1.00 60.41 158 THR A N 1
ATOM 1223 C CA . THR A 1 158 ? 11.184 -45.686 18.257 1.00 60.41 158 THR A CA 1
ATOM 1224 C C . THR A 1 158 ? 9.756 -45.895 18.766 1.00 60.41 158 THR A C 1
ATOM 1226 O O . THR A 1 158 ? 8.803 -45.744 18.001 1.00 60.41 158 THR A O 1
ATOM 1229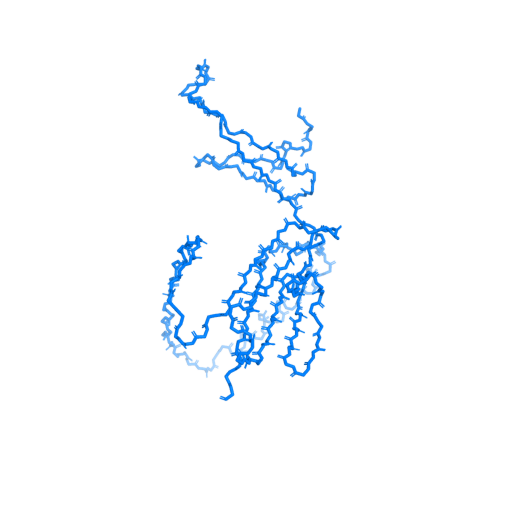 N N . LEU A 1 159 ? 9.581 -46.166 20.064 1.00 64.94 159 LEU A N 1
ATOM 1230 C CA . LEU A 1 159 ? 8.260 -46.373 20.659 1.00 64.94 159 LEU A CA 1
ATOM 1231 C C . LEU A 1 159 ? 7.440 -45.072 20.720 1.00 64.94 159 LEU A C 1
ATOM 1233 O O . LEU A 1 159 ? 6.245 -45.087 20.421 1.00 64.94 159 LEU A O 1
ATOM 1237 N N . THR A 1 160 ? 8.072 -43.935 21.043 1.00 66.81 160 THR A N 1
ATOM 1238 C CA . THR A 1 160 ? 7.398 -42.624 21.044 1.00 66.81 160 THR A CA 1
ATOM 1239 C C . THR A 1 160 ? 7.010 -42.177 19.636 1.00 66.81 160 THR A C 1
ATOM 1241 O O . THR A 1 160 ? 5.917 -41.639 19.460 1.00 66.81 160 THR A O 1
ATOM 1244 N N . ILE A 1 161 ? 7.834 -42.467 18.622 1.00 71.56 161 ILE A N 1
ATOM 1245 C CA . ILE A 1 161 ? 7.510 -42.188 17.214 1.00 71.56 161 ILE A CA 1
ATOM 1246 C C . ILE A 1 161 ? 6.276 -42.983 16.766 1.00 71.56 161 ILE A C 1
ATOM 1248 O O . ILE A 1 161 ? 5.370 -42.407 16.168 1.00 71.56 161 ILE A O 1
ATOM 1252 N N . MET A 1 162 ? 6.180 -44.276 17.090 1.00 69.44 162 MET A N 1
ATOM 1253 C CA . MET A 1 162 ? 5.027 -45.096 16.682 1.00 69.44 162 MET A CA 1
ATOM 1254 C C . MET A 1 162 ? 3.716 -44.622 17.332 1.00 69.44 162 MET A C 1
ATOM 1256 O O . MET A 1 162 ? 2.691 -44.533 16.655 1.00 69.44 162 MET A O 1
ATOM 1260 N N . VAL A 1 163 ? 3.741 -44.241 18.615 1.00 74.06 163 VAL A N 1
ATOM 1261 C CA . VAL A 1 163 ? 2.568 -43.674 19.312 1.00 74.06 163 VAL A CA 1
ATOM 1262 C C . VAL A 1 163 ? 2.190 -42.298 18.750 1.00 74.06 163 VAL A C 1
ATOM 1264 O O . VAL A 1 163 ? 1.003 -42.005 18.586 1.00 74.06 163 VAL A O 1
ATOM 1267 N N . ALA A 1 164 ? 3.174 -41.466 18.399 1.00 72.19 164 ALA A N 1
ATOM 1268 C CA . ALA A 1 164 ? 2.941 -40.172 17.760 1.00 72.19 164 ALA A CA 1
ATOM 1269 C C . ALA A 1 164 ? 2.310 -40.327 16.367 1.00 72.19 164 ALA A C 1
ATOM 1271 O O . ALA A 1 164 ? 1.358 -39.629 16.041 1.00 72.19 164 ALA A O 1
ATOM 1272 N N . ILE A 1 165 ? 2.763 -41.286 15.554 1.00 71.69 165 ILE A N 1
ATOM 1273 C CA . ILE A 1 165 ? 2.184 -41.535 14.224 1.00 71.69 165 ILE A CA 1
ATOM 1274 C C . ILE A 1 165 ? 0.732 -42.016 14.345 1.00 71.69 165 ILE A C 1
ATOM 1276 O O . ILE A 1 165 ? -0.139 -41.556 13.604 1.00 71.69 165 ILE A O 1
ATOM 1280 N N . VAL A 1 166 ? 0.433 -42.903 15.298 1.00 76.06 166 VAL A N 1
ATOM 1281 C CA . VAL A 1 166 ? -0.938 -43.391 15.522 1.00 76.06 166 VAL A CA 1
ATOM 1282 C C . VAL A 1 166 ? -1.847 -42.277 16.046 1.00 76.06 166 VAL A C 1
ATOM 1284 O O . VAL A 1 166 ? -2.981 -42.157 15.585 1.00 76.06 166 VAL A O 1
ATOM 1287 N N . THR A 1 167 ? -1.362 -41.417 16.947 1.00 67.94 167 THR A N 1
ATOM 1288 C CA . THR A 1 167 ? -2.136 -40.255 17.421 1.00 67.94 167 THR A CA 1
ATOM 1289 C C . THR A 1 167 ? -2.333 -39.218 16.319 1.00 67.94 167 THR A C 1
ATOM 1291 O O . THR A 1 167 ? -3.456 -38.777 16.127 1.00 67.94 167 THR A O 1
ATOM 1294 N N . ILE A 1 168 ? -1.315 -38.902 15.513 1.00 68.56 168 ILE A N 1
ATOM 1295 C CA . ILE A 1 168 ? -1.438 -37.983 14.367 1.00 68.56 168 ILE A CA 1
ATOM 1296 C C . ILE A 1 168 ? -2.421 -38.531 13.326 1.00 68.56 168 ILE A C 1
ATOM 1298 O O . ILE A 1 168 ? -3.278 -37.805 12.838 1.00 68.56 168 ILE A O 1
ATOM 1302 N N . THR A 1 169 ? -2.355 -39.817 12.982 1.00 66.31 169 THR A N 1
ATOM 1303 C CA . THR A 1 169 ? -3.268 -40.401 11.980 1.00 66.31 169 THR A CA 1
ATOM 1304 C C . THR A 1 169 ? -4.713 -40.507 12.473 1.00 66.31 169 THR A C 1
ATOM 1306 O O . THR A 1 169 ? -5.640 -40.448 11.663 1.00 66.31 169 THR A O 1
ATOM 1309 N N . THR A 1 170 ? -4.930 -40.622 13.787 1.00 61.19 170 THR A N 1
ATOM 1310 C CA . THR A 1 170 ? -6.274 -40.608 14.387 1.00 61.19 170 THR A CA 1
ATOM 1311 C C . THR A 1 170 ? -6.811 -39.189 14.594 1.00 61.19 170 THR A C 1
ATOM 1313 O O . THR A 1 170 ? -8.000 -38.968 14.366 1.00 61.19 170 THR A O 1
ATOM 1316 N N . THR A 1 171 ? -5.968 -38.204 14.922 1.00 56.16 171 THR A N 1
ATOM 1317 C CA . THR A 1 171 ? -6.374 -36.790 15.032 1.00 56.16 171 THR A CA 1
ATOM 1318 C C . THR A 1 171 ? -6.605 -36.143 13.667 1.00 56.16 171 THR A C 1
ATOM 1320 O O . THR A 1 171 ? -7.600 -35.445 13.495 1.00 56.16 171 THR A O 1
ATOM 1323 N N . MET A 1 172 ? -5.781 -36.449 12.659 1.00 54.00 172 MET A N 1
ATOM 1324 C CA . MET A 1 172 ? -5.928 -35.935 11.286 1.00 54.00 172 MET A CA 1
ATOM 1325 C C . MET A 1 172 ? -7.223 -36.397 10.602 1.00 54.00 172 MET A C 1
ATOM 1327 O O . MET A 1 172 ? -7.675 -35.750 9.662 1.00 54.00 172 MET A O 1
ATOM 1331 N N . ARG A 1 173 ? -7.850 -37.489 11.065 1.00 57.09 173 ARG A N 1
ATOM 1332 C CA . ARG A 1 173 ? -9.181 -37.908 10.588 1.00 57.09 173 ARG A CA 1
ATOM 1333 C C . ARG A 1 173 ? -10.336 -37.134 11.231 1.00 57.09 173 ARG A C 1
ATOM 1335 O O . ARG A 1 173 ? -11.410 -37.104 10.644 1.00 57.09 173 ARG A O 1
ATOM 1342 N N . ASN A 1 174 ? -10.122 -36.500 12.387 1.00 50.25 174 ASN A N 1
ATOM 1343 C CA . ASN A 1 174 ? -11.173 -35.842 13.174 1.00 50.25 174 ASN A CA 1
ATOM 1344 C C . ASN A 1 174 ? -11.013 -34.320 13.306 1.00 50.25 174 ASN A C 1
ATOM 1346 O O . ASN A 1 174 ? -11.804 -33.689 14.008 1.00 50.25 174 ASN A O 1
ATOM 1350 N N . GLN A 1 175 ? -10.022 -33.709 12.656 1.00 46.69 175 GLN A N 1
ATOM 1351 C CA . GLN A 1 175 ? -9.792 -32.275 12.784 1.00 46.69 175 GLN A CA 1
ATOM 1352 C C . GLN A 1 175 ? -10.454 -31.511 11.625 1.00 46.69 175 GLN A C 1
ATOM 1354 O O . GLN A 1 175 ? -10.027 -31.668 10.480 1.00 46.69 175 GLN A O 1
ATOM 1359 N N . PRO A 1 176 ? -11.482 -30.672 11.877 1.00 44.75 176 PRO A N 1
ATOM 1360 C CA . PRO A 1 176 ? -11.954 -29.733 10.869 1.00 44.75 176 PRO A CA 1
ATOM 1361 C C . PRO A 1 176 ? -10.800 -28.786 10.529 1.00 44.75 176 PRO A C 1
ATOM 1363 O O . PRO A 1 176 ? -10.156 -28.236 11.427 1.00 44.75 176 PRO A O 1
ATOM 1366 N N . TYR A 1 177 ? -10.509 -28.649 9.235 1.00 39.69 177 TYR A N 1
ATOM 1367 C CA . TYR A 1 177 ? -9.435 -27.810 8.708 1.00 39.69 177 TYR A CA 1
ATOM 1368 C C . TYR A 1 177 ? -9.541 -26.396 9.294 1.00 39.69 177 TYR A C 1
ATOM 1370 O O . TYR A 1 177 ? -10.452 -25.635 8.970 1.00 39.69 177 TYR A O 1
ATOM 1378 N N . LYS A 1 178 ? -8.625 -26.059 10.208 1.00 40.31 178 LYS A N 1
ATOM 1379 C CA . LYS A 1 178 ? -8.490 -24.703 10.739 1.00 40.31 178 LYS A CA 1
ATOM 1380 C C . LYS A 1 178 ? -7.940 -23.843 9.606 1.00 40.31 178 LYS A C 1
ATOM 1382 O O . LYS A 1 178 ? -6.853 -24.127 9.108 1.00 40.31 178 LYS A O 1
ATOM 1387 N N . SER A 1 179 ? -8.696 -22.827 9.193 1.00 42.69 179 SER A N 1
ATOM 1388 C CA . SER A 1 179 ? -8.263 -21.877 8.172 1.00 42.69 179 SER A CA 1
ATOM 1389 C C . SER A 1 179 ? -6.934 -21.255 8.585 1.00 42.69 179 SER A C 1
ATOM 1391 O O . SER A 1 179 ? -6.814 -20.693 9.676 1.00 42.69 179 SER A O 1
ATOM 1393 N N . LEU A 1 180 ? -5.948 -21.394 7.704 1.00 39.91 180 LEU A N 1
ATOM 1394 C CA . LEU A 1 180 ? -4.629 -20.804 7.832 1.00 39.91 180 LEU A CA 1
ATOM 1395 C C . LEU A 1 180 ? -4.799 -19.291 8.000 1.00 39.91 180 LEU A C 1
ATOM 1397 O O . LEU A 1 180 ? -5.319 -18.611 7.117 1.00 39.91 180 LEU A O 1
ATOM 1401 N N . HIS A 1 181 ? -4.434 -18.809 9.183 1.00 39.91 181 HIS A N 1
ATOM 1402 C CA . HIS A 1 181 ? -4.414 -17.403 9.548 1.00 39.91 181 HIS A CA 1
ATOM 1403 C C . HIS A 1 181 ? -3.693 -16.622 8.441 1.00 39.91 181 HIS A C 1
ATOM 1405 O O . HIS A 1 181 ? -2.526 -16.895 8.165 1.00 39.91 181 HIS A O 1
ATOM 1411 N N . SER A 1 182 ? -4.394 -15.703 7.769 1.00 42.25 182 SER A N 1
ATOM 1412 C CA . SER A 1 182 ? -3.792 -14.832 6.760 1.00 42.25 182 SER A CA 1
ATOM 1413 C C . SER A 1 182 ? -2.827 -13.885 7.464 1.00 42.25 182 SER A C 1
ATOM 1415 O O . SER A 1 182 ? -3.227 -12.848 7.996 1.00 42.25 182 SER A O 1
ATOM 1417 N N . GLN A 1 183 ? -1.561 -14.273 7.534 1.00 39.88 183 GLN A N 1
ATOM 1418 C CA . GLN A 1 183 ? -0.500 -13.369 7.932 1.00 39.88 183 GLN A CA 1
ATOM 1419 C C . GLN A 1 183 ? -0.444 -12.270 6.867 1.00 39.88 183 GLN A C 1
ATOM 1421 O O . GLN A 1 183 ? -0.214 -12.548 5.694 1.00 39.88 183 GLN A O 1
ATOM 1426 N N . ALA A 1 184 ? -0.765 -11.036 7.255 1.00 53.16 184 ALA A N 1
ATOM 1427 C CA . ALA A 1 184 ? -0.639 -9.890 6.370 1.00 53.16 184 ALA A CA 1
ATOM 1428 C C . ALA A 1 184 ? 0.855 -9.658 6.111 1.00 53.16 184 ALA A C 1
ATOM 1430 O O . ALA A 1 184 ? 1.566 -9.145 6.973 1.00 53.16 184 ALA A O 1
ATOM 1431 N N . GLU A 1 185 ? 1.345 -10.093 4.955 1.00 60.12 185 GLU A N 1
ATOM 1432 C CA . GLU A 1 185 ? 2.677 -9.736 4.473 1.00 60.12 185 GLU A CA 1
ATOM 1433 C C . GLU A 1 185 ? 2.624 -8.321 3.879 1.00 60.12 185 GLU A C 1
ATOM 1435 O O . GLU A 1 185 ? 1.675 -7.960 3.177 1.00 60.12 185 GLU A O 1
ATOM 1440 N N . ALA A 1 186 ? 3.612 -7.489 4.210 1.00 75.88 186 ALA A N 1
ATOM 1441 C CA . ALA A 1 186 ? 3.734 -6.151 3.640 1.00 75.88 186 ALA A CA 1
ATOM 1442 C C . ALA A 1 186 ? 4.083 -6.236 2.146 1.00 75.88 186 ALA A C 1
ATOM 1444 O O . ALA A 1 186 ? 4.755 -7.176 1.723 1.00 75.88 186 ALA A O 1
ATOM 1445 N N . CYS A 1 187 ? 3.673 -5.237 1.352 1.00 81.75 187 CYS A N 1
ATOM 1446 C CA . CYS A 1 187 ? 4.109 -5.188 -0.042 1.00 81.75 187 CYS A CA 1
ATOM 1447 C C . CYS A 1 187 ? 5.600 -4.880 -0.144 1.00 81.75 187 CYS A C 1
ATOM 1449 O O . CYS A 1 187 ? 6.086 -3.930 0.469 1.00 81.75 187 CYS A O 1
ATOM 1451 N N . VAL A 1 188 ? 6.291 -5.651 -0.977 1.00 88.38 188 VAL A N 1
ATOM 1452 C CA . VAL A 1 188 ? 7.699 -5.472 -1.313 1.00 88.38 188 VAL A CA 1
ATOM 1453 C C . VAL A 1 188 ? 7.789 -4.792 -2.678 1.00 88.38 188 VAL A C 1
ATOM 1455 O O . VAL A 1 188 ? 7.195 -5.227 -3.665 1.00 88.38 188 VAL A O 1
ATOM 1458 N N . ILE A 1 189 ? 8.498 -3.667 -2.720 1.00 89.12 189 ILE A N 1
ATOM 1459 C CA . ILE A 1 189 ? 8.783 -2.917 -3.943 1.00 89.12 189 ILE A CA 1
ATOM 1460 C C . ILE A 1 189 ? 10.290 -2.722 -3.988 1.00 89.12 189 ILE A C 1
ATOM 1462 O O . ILE A 1 189 ? 10.853 -2.070 -3.109 1.00 89.12 189 ILE A O 1
ATOM 1466 N N . GLU A 1 190 ? 10.936 -3.275 -5.009 1.00 88.81 190 GLU A N 1
ATOM 1467 C CA . GLU A 1 190 ? 12.389 -3.225 -5.144 1.00 88.81 190 GLU A CA 1
ATOM 1468 C C . GLU A 1 190 ? 12.798 -2.661 -6.512 1.00 88.81 190 GLU A C 1
ATOM 1470 O O . GLU A 1 190 ? 12.260 -3.044 -7.555 1.00 88.81 190 GLU A O 1
ATOM 1475 N N . LEU A 1 191 ? 13.763 -1.738 -6.507 1.00 86.81 191 LEU A N 1
ATOM 1476 C CA . LEU A 1 191 ? 14.423 -1.221 -7.703 1.00 86.81 191 LEU A CA 1
ATOM 1477 C C . LEU A 1 191 ? 15.895 -1.630 -7.651 1.00 86.81 191 LEU A C 1
ATOM 1479 O O . LEU A 1 191 ? 16.634 -1.182 -6.778 1.00 86.81 191 LEU A O 1
ATOM 1483 N N . GLN A 1 192 ? 16.314 -2.462 -8.597 1.00 87.81 192 GLN A N 1
ATOM 1484 C CA . GLN A 1 192 ? 17.688 -2.934 -8.725 1.00 87.81 192 GLN A CA 1
ATOM 1485 C C . GLN A 1 192 ? 18.365 -2.222 -9.892 1.00 87.81 192 GLN A C 1
ATOM 1487 O O . GLN A 1 192 ? 17.900 -2.285 -11.031 1.00 87.81 192 GLN A O 1
ATOM 1492 N N . VAL A 1 193 ? 19.476 -1.555 -9.607 1.00 84.00 193 VAL A N 1
ATOM 1493 C CA . VAL A 1 193 ? 20.313 -0.897 -10.610 1.00 84.00 193 VAL A CA 1
ATOM 1494 C C . VAL A 1 193 ? 21.497 -1.804 -10.912 1.00 84.00 193 VAL A C 1
ATOM 1496 O O . VAL A 1 193 ? 22.209 -2.211 -9.997 1.00 84.00 193 VAL A O 1
ATOM 1499 N N . LEU A 1 194 ? 21.679 -2.137 -12.187 1.00 80.31 194 LEU A N 1
ATOM 1500 C CA . LEU A 1 194 ? 22.865 -2.835 -12.666 1.00 80.31 194 LEU A CA 1
ATOM 1501 C C . LEU A 1 194 ? 23.866 -1.798 -13.177 1.00 80.31 194 LEU A C 1
ATOM 1503 O O . LEU A 1 194 ? 23.541 -1.042 -14.096 1.00 80.31 194 LEU A O 1
ATOM 1507 N N . ASP A 1 195 ? 25.057 -1.783 -12.584 1.00 66.88 195 ASP A N 1
ATOM 1508 C CA . ASP A 1 195 ? 26.214 -1.077 -13.133 1.00 66.88 195 ASP A CA 1
ATOM 1509 C C . ASP A 1 195 ? 26.818 -1.922 -14.271 1.00 66.88 195 ASP A C 1
ATOM 1511 O O . ASP A 1 195 ? 26.935 -3.145 -14.136 1.00 66.88 195 ASP A O 1
ATOM 1515 N N . GLU A 1 196 ? 27.169 -1.282 -15.393 1.00 57.53 196 GLU A N 1
ATOM 1516 C CA . GLU A 1 196 ? 28.032 -1.875 -16.432 1.00 57.53 196 G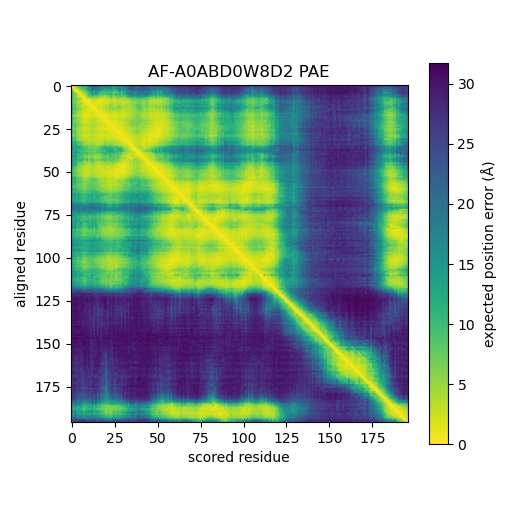LU A CA 1
ATOM 1517 C C . GLU A 1 196 ? 29.517 -1.745 -16.069 1.00 57.53 196 GLU A C 1
ATOM 1519 O O . GLU A 1 196 ? 29.929 -0.652 -15.610 1.00 57.53 196 GLU A O 1
#